Protein AF-A0A699HGR7-F1 (afdb_monomer_lite)

Secondary structure (DSSP, 8-state):
----PPP----HHHHHHHHHHHHHHHHHHHHHHHHHHHHHHHHHHHHHHHHTT---------------PPP-----SS--------HHHHHHHHHHHHHGGGTTTT------TT---EEEEEETTEEEEEEE-TT-SS-EEEHHHHHHH-SSPPPPPSSSEEEEEEEEEEEETTEEEEEEEEEES--TTT-S-TT-SEEE-HHHHHHHT-EEETTTTEEEEE-SS-EEEEE-GGG-GGGTT-TTS-GGGSPPEEEPPHHHHHTT--SHHHHHHHHHHHHTTS-GGGS--HHHHHHHHHH-B-GGG--

Radius of gyration: 26.56 Å; chains: 1; bounding box: 112×46×55 Å

Organism: Tanacetum cinerariifolium (NCBI:txid118510)

Foldseek 3Di:
DDDDDDDDDPPPPVVVVVVVVVVVVVVVVVVVVVVVVVVVVVVVVVVVVVVVPDPPDDPPPDDDDDDDDDDDDDDDPDDDPPPPDDVVVVVVVVVSVQVVVVVQPPPPVPPPPPQQQWAWKDFQLDIDIATEDQADPFKEAELVRVVVRDVDRFDDDPTQFGFKAFQTWMGHQQDTDTGIYTYTNACVSNYVPNPHRIYHYNRNCVRQVWDADPQQSWIWGDDPPDIWIWGQPCSPPVCVVVVPDDSVPDHTFTDDDPVNVVVPDPGSVSSSCVRCVVSVVPDVVSVPDPVVVVVRVVRIDGPVVPD

pLDDT: mean 73.7, std 19.44, range [28.47, 95.94]

Sequence (307 aa):
MENVNPPPTSNRPILQAALRVQAVQELHELQRTLAFVESRLESIEQFLNNFSNHPNETNMNGLESDDESVDTPLISLFPRSDNDSDDDEVLNELIEYENVGMLRHEKAINSFVGDDLAFQYMIRIRKFVAYFDPFLPINIITRKAYNTIMVEELESTWKNLVAYVRDIYVFVGSFTYITDFVVLEDVGEFILIDKAKFMMGNPFRKITKLEYDCTKGLMSFKRIFDNYTFQMPHTILEIKHWGHVSWSKIPPILVLSQRDLTNGFKNAYEKNKFMYNNCSNLGLEYQVDKSMKEWLIHRHVSIHEVT

Structure (mmCIF, N/CA/C/O backbone):
data_AF-A0A699HGR7-F1
#
_entry.id   AF-A0A699HGR7-F1
#
loop_
_atom_site.group_PDB
_atom_site.id
_atom_site.type_symbol
_atom_site.label_atom_id
_atom_site.label_alt_id
_atom_site.label_comp_id
_atom_site.label_asym_id
_atom_site.label_entity_id
_atom_site.label_seq_id
_atom_site.pdbx_PDB_ins_code
_atom_site.Cartn_x
_atom_site.Cartn_y
_atom_site.Cartn_z
_atom_site.occupancy
_atom_site.B_iso_or_equiv
_atom_site.auth_seq_id
_atom_site.auth_comp_id
_atom_site.auth_asym_id
_atom_site.auth_atom_id
_atom_site.pdbx_PDB_model_num
ATOM 1 N N . MET A 1 1 ? -68.754 -28.793 30.118 1.00 50.62 1 MET A N 1
ATOM 2 C CA . MET A 1 1 ? -68.200 -27.768 29.210 1.00 50.62 1 MET A CA 1
ATOM 3 C C . MET A 1 1 ? -66.912 -28.338 28.649 1.00 50.62 1 MET A C 1
ATOM 5 O O . MET A 1 1 ? -65.907 -28.337 29.345 1.00 50.62 1 MET A O 1
ATOM 9 N N . GLU A 1 2 ? -66.983 -28.951 27.468 1.00 52.12 2 GLU A N 1
ATOM 10 C CA . GLU A 1 2 ? -65.811 -29.509 26.786 1.00 52.12 2 GLU A CA 1
ATOM 11 C C . GLU A 1 2 ? -65.080 -28.389 26.050 1.00 52.12 2 GLU A C 1
ATOM 13 O O . GLU A 1 2 ? -65.667 -27.660 25.251 1.00 52.12 2 GLU A O 1
ATOM 18 N N . ASN A 1 3 ? -63.805 -28.222 26.385 1.00 64.25 3 ASN A N 1
ATOM 19 C CA . ASN A 1 3 ? -62.938 -27.200 25.827 1.00 64.25 3 ASN A CA 1
ATOM 20 C C . ASN A 1 3 ? -62.313 -27.748 24.536 1.00 64.25 3 ASN A C 1
ATOM 22 O O . ASN A 1 3 ? -61.369 -28.538 24.578 1.00 64.25 3 ASN A O 1
ATOM 26 N N . VAL A 1 4 ? -62.894 -27.385 23.393 1.00 68.38 4 VAL A N 1
ATOM 27 C CA . VAL A 1 4 ? -62.431 -27.818 22.070 1.00 68.38 4 VAL A CA 1
ATOM 28 C C . VAL A 1 4 ? -61.296 -26.892 21.635 1.00 68.38 4 VAL A C 1
ATOM 30 O O . VAL A 1 4 ? -61.531 -25.800 21.124 1.00 68.38 4 VAL A O 1
ATOM 33 N N . ASN A 1 5 ? -60.051 -27.313 21.863 1.00 71.62 5 ASN A N 1
ATOM 34 C CA . ASN A 1 5 ? -58.887 -26.598 21.342 1.00 71.62 5 ASN A CA 1
ATOM 35 C C . ASN A 1 5 ? -58.850 -26.691 19.804 1.00 71.62 5 ASN A C 1
ATOM 37 O O . ASN A 1 5 ? -59.029 -27.786 19.261 1.00 71.62 5 ASN A O 1
ATOM 41 N N . PRO A 1 6 ? -58.593 -25.580 19.090 1.00 75.31 6 PRO A N 1
ATOM 42 C CA . PRO A 1 6 ? -58.476 -25.600 17.640 1.00 75.31 6 PRO A CA 1
ATOM 43 C C . PRO A 1 6 ? -57.247 -26.415 17.196 1.00 75.31 6 PRO A C 1
ATOM 45 O O . PRO A 1 6 ? -56.216 -26.407 17.878 1.00 75.31 6 PRO A O 1
ATOM 48 N N . PRO A 1 7 ? -57.335 -27.124 16.057 1.00 75.31 7 PRO A N 1
ATOM 49 C CA . PRO A 1 7 ? -56.245 -27.945 15.551 1.00 75.31 7 PRO A CA 1
ATOM 50 C C . PRO A 1 7 ? -55.035 -27.068 15.191 1.00 75.31 7 PRO A C 1
ATOM 52 O O . PRO A 1 7 ? -55.210 -25.983 14.630 1.00 75.31 7 PRO A O 1
ATOM 55 N N . PRO A 1 8 ? -53.802 -27.515 15.487 1.00 73.06 8 PRO A N 1
ATOM 56 C CA . PRO A 1 8 ? -52.601 -26.739 15.215 1.00 73.06 8 PRO A CA 1
ATOM 57 C C . PRO A 1 8 ? -52.460 -26.501 13.708 1.00 73.06 8 PRO A C 1
ATOM 59 O O . PRO A 1 8 ? -52.250 -27.430 12.926 1.00 73.06 8 PRO A O 1
ATOM 62 N N . THR A 1 9 ? -52.573 -25.242 13.291 1.00 67.25 9 THR A N 1
ATOM 63 C CA . THR A 1 9 ? -52.330 -24.814 11.912 1.00 67.25 9 THR A CA 1
ATOM 64 C C . THR A 1 9 ? -50.862 -25.043 11.561 1.00 67.25 9 THR A C 1
ATOM 66 O O . THR A 1 9 ? -49.957 -24.399 12.092 1.00 67.25 9 THR A O 1
ATOM 69 N N . SER A 1 10 ? -50.628 -26.016 10.681 1.00 62.56 10 SER A N 1
ATOM 70 C CA . SER A 1 10 ? -49.310 -26.435 10.209 1.00 62.56 10 SER A CA 1
ATOM 71 C C . SER A 1 10 ? -48.676 -25.363 9.311 1.00 62.56 10 SER A C 1
ATOM 73 O O . SER A 1 10 ? -48.831 -25.378 8.093 1.00 62.56 10 SER A O 1
ATOM 75 N N . ASN A 1 11 ? -47.904 -24.448 9.901 1.00 61.19 11 ASN A N 1
ATOM 76 C CA . ASN A 1 11 ? -47.115 -23.432 9.181 1.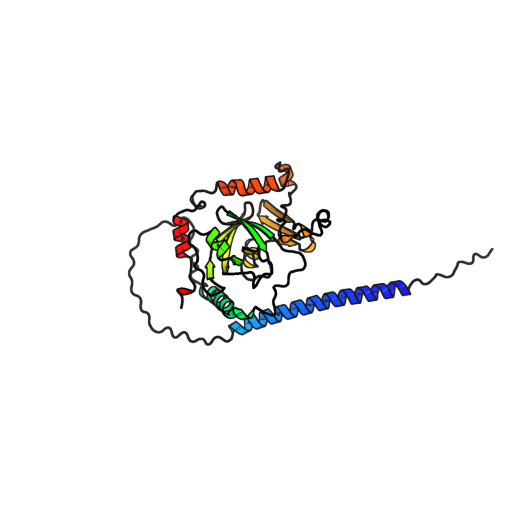00 61.19 11 ASN A CA 1
ATOM 77 C C . ASN A 1 11 ? -45.806 -23.986 8.564 1.00 61.19 11 ASN A C 1
ATOM 79 O O . ASN A 1 11 ? -44.913 -23.227 8.190 1.00 61.19 11 ASN A O 1
ATOM 83 N N . ARG A 1 12 ? -45.661 -25.314 8.443 1.00 58.88 12 ARG A N 1
ATOM 84 C CA . ARG A 1 12 ? -44.443 -25.977 7.932 1.00 58.88 12 ARG A CA 1
ATOM 85 C C . ARG A 1 12 ? -44.046 -25.673 6.471 1.00 58.88 12 ARG A C 1
ATOM 87 O O . ARG A 1 12 ? -42.841 -25.686 6.223 1.00 58.88 12 ARG A O 1
ATOM 94 N N . PRO A 1 13 ? -44.947 -25.386 5.507 1.00 65.06 13 PRO A N 1
ATOM 95 C CA . PRO A 1 13 ? -44.538 -25.224 4.104 1.00 65.06 13 PRO A CA 1
ATOM 96 C C . PRO A 1 13 ? -43.636 -24.007 3.854 1.00 65.06 13 PRO A C 1
ATOM 98 O O . PRO A 1 13 ? -42.741 -24.055 3.012 1.00 65.06 13 PRO A O 1
ATOM 101 N N . ILE A 1 14 ? -43.848 -22.922 4.606 1.00 73.81 14 ILE A N 1
ATOM 102 C CA . ILE A 1 14 ? -43.179 -21.632 4.373 1.00 73.81 14 ILE A CA 1
ATOM 103 C C . ILE A 1 14 ? -41.696 -21.711 4.754 1.00 73.81 14 ILE A C 1
ATOM 105 O O . ILE A 1 14 ? -40.836 -21.216 4.027 1.00 73.81 14 ILE A O 1
ATOM 109 N N . LEU A 1 15 ? -41.384 -22.408 5.850 1.00 78.00 15 LEU A N 1
ATOM 110 C CA . LEU A 1 15 ? -40.009 -22.574 6.316 1.00 78.00 15 LEU A CA 1
ATOM 111 C C . LEU A 1 15 ? -39.168 -23.397 5.327 1.00 78.00 15 LEU A C 1
ATOM 113 O O . LEU A 1 15 ? -38.008 -23.081 5.082 1.00 78.00 15 LEU A O 1
ATOM 117 N N . GLN A 1 16 ? -39.761 -24.426 4.715 1.00 83.56 16 GLN A N 1
ATOM 118 C CA . GLN A 1 16 ? -39.053 -25.282 3.763 1.00 83.56 16 GLN A CA 1
ATOM 119 C C . GLN A 1 16 ? -38.716 -24.547 2.457 1.00 83.56 16 GLN A C 1
ATOM 121 O O . GLN A 1 16 ? -37.644 -24.766 1.894 1.00 83.56 16 GLN A O 1
ATOM 126 N N . ALA A 1 17 ? -39.602 -23.667 1.982 1.00 85.44 17 ALA A N 1
ATOM 127 C CA . ALA A 1 17 ? -39.347 -22.855 0.794 1.00 85.44 17 ALA A CA 1
ATOM 128 C C . ALA A 1 17 ? -38.231 -21.825 1.036 1.00 85.44 17 ALA A C 1
ATOM 130 O O . ALA A 1 17 ? -37.320 -21.719 0.219 1.00 85.44 17 ALA A O 1
ATOM 131 N N . ALA A 1 18 ? -38.255 -21.132 2.180 1.00 85.12 18 ALA A N 1
ATOM 132 C CA . ALA A 1 18 ? -37.228 -20.152 2.538 1.00 85.12 18 ALA A CA 1
ATOM 133 C C . ALA A 1 18 ? -35.830 -20.787 2.642 1.00 85.12 18 ALA A C 1
ATOM 135 O O . ALA A 1 18 ? -34.876 -20.271 2.064 1.00 85.12 18 ALA A O 1
ATOM 136 N N . LEU A 1 19 ? -35.724 -21.955 3.290 1.00 89.81 19 LEU A N 1
ATOM 137 C CA . LEU A 1 19 ? -34.459 -22.691 3.397 1.00 89.81 19 LEU A CA 1
ATOM 138 C C . LEU A 1 19 ? -33.923 -23.145 2.033 1.00 89.81 19 LEU A C 1
ATOM 140 O O . LEU A 1 19 ? -32.717 -23.110 1.805 1.00 89.81 19 LEU A O 1
ATOM 144 N N . ARG A 1 20 ? -34.802 -23.541 1.101 1.00 91.00 20 ARG A N 1
ATOM 145 C CA . ARG A 1 20 ? -34.390 -23.902 -0.266 1.00 91.00 20 ARG A CA 1
ATOM 146 C C . ARG A 1 20 ? -33.849 -22.702 -1.037 1.00 91.00 20 ARG A C 1
ATOM 148 O O . ARG A 1 20 ? -32.839 -22.844 -1.713 1.00 91.00 20 ARG A O 1
ATOM 155 N N . VAL A 1 21 ? -34.496 -21.541 -0.929 1.00 92.69 21 VAL A N 1
ATOM 156 C CA . VAL A 1 21 ? -34.027 -20.311 -1.588 1.00 92.69 21 VAL A CA 1
ATOM 157 C C . VAL A 1 21 ? -32.659 -19.900 -1.044 1.00 92.69 21 VAL A C 1
ATOM 159 O O . VAL A 1 21 ? -31.757 -19.635 -1.834 1.00 92.69 21 VAL A O 1
ATOM 162 N N . GLN A 1 22 ? -32.478 -19.931 0.280 1.00 93.38 22 GLN A N 1
ATOM 163 C CA . GLN A 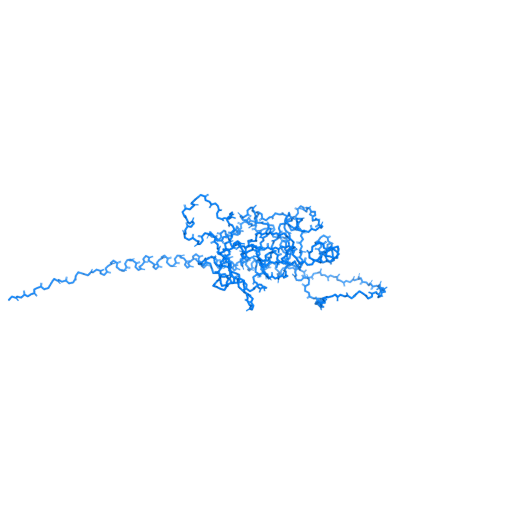1 22 ? -31.190 -19.631 0.903 1.00 93.38 22 GLN A CA 1
ATOM 164 C C . GLN A 1 22 ? -30.092 -20.601 0.439 1.00 93.38 22 GLN A C 1
ATOM 166 O O . GLN A 1 22 ? -29.028 -20.157 0.022 1.00 93.38 22 GLN A O 1
ATOM 171 N N . ALA A 1 23 ? -30.364 -21.911 0.434 1.00 91.19 23 ALA A N 1
ATOM 172 C CA . ALA A 1 23 ? -29.389 -22.911 -0.002 1.00 91.19 23 ALA A CA 1
ATOM 173 C C . ALA A 1 23 ? -28.983 -22.742 -1.478 1.00 91.19 23 ALA A C 1
ATOM 175 O O . ALA A 1 23 ? -27.814 -22.903 -1.819 1.00 91.19 23 ALA A O 1
ATOM 176 N N . VAL A 1 24 ? -29.928 -22.391 -2.358 1.00 95.31 24 VAL A N 1
ATOM 177 C CA . VAL A 1 24 ? -29.634 -22.110 -3.775 1.00 95.31 24 VAL A CA 1
ATOM 178 C C . VAL A 1 24 ? -28.767 -20.858 -3.921 1.00 95.31 24 VAL A C 1
ATOM 180 O O . VAL A 1 24 ? -27.842 -20.851 -4.730 1.00 95.31 24 VAL A O 1
ATOM 183 N N . GLN A 1 25 ? -29.028 -19.819 -3.126 1.00 93.88 25 GLN A N 1
ATOM 184 C CA . GLN A 1 25 ? -28.228 -18.597 -3.138 1.00 93.88 25 GLN A CA 1
ATOM 185 C C . GLN A 1 25 ? -26.797 -18.843 -2.637 1.00 93.88 25 GLN A C 1
ATOM 187 O O . GLN A 1 25 ? -25.845 -18.420 -3.287 1.00 93.88 25 GLN A O 1
ATOM 192 N N . GLU A 1 26 ? -26.633 -19.566 -1.528 1.00 91.31 26 GLU A N 1
ATOM 193 C CA . GLU A 1 26 ? -25.311 -19.930 -0.999 1.00 91.31 26 GLU A CA 1
ATOM 194 C C . GLU A 1 26 ? -24.524 -20.807 -1.987 1.00 91.31 26 GLU A C 1
ATOM 196 O O . GLU A 1 26 ? -23.327 -20.596 -2.186 1.00 91.31 26 GLU A O 1
ATOM 201 N N . LEU A 1 27 ? -25.196 -21.740 -2.675 1.00 93.88 27 LEU A N 1
ATOM 202 C CA . LEU A 1 27 ? -24.574 -22.565 -3.713 1.00 93.88 27 LEU A CA 1
ATOM 203 C C . LEU A 1 27 ? -24.085 -21.727 -4.903 1.00 93.88 27 LEU A C 1
ATOM 205 O O . LEU A 1 27 ? -22.997 -21.978 -5.418 1.00 93.88 27 LEU A O 1
ATOM 209 N N . HIS A 1 28 ? -24.858 -20.725 -5.324 1.00 93.06 28 HIS A N 1
ATOM 210 C CA . HIS A 1 28 ? -24.469 -19.828 -6.411 1.00 93.06 28 HIS A CA 1
ATOM 211 C C . HIS A 1 28 ? -23.226 -18.994 -6.053 1.00 93.06 28 HIS A C 1
ATOM 213 O O . HIS A 1 28 ? -22.315 -18.855 -6.869 1.00 93.06 28 HIS A O 1
ATOM 219 N N . GLU A 1 29 ? -23.137 -18.483 -4.820 1.00 84.44 29 GLU A N 1
ATOM 220 C CA . GLU A 1 29 ? -21.941 -17.765 -4.350 1.00 84.44 29 GLU A CA 1
ATOM 221 C C . GLU A 1 29 ? -20.708 -18.681 -4.251 1.00 84.44 29 GLU A C 1
ATOM 223 O O . GLU A 1 29 ? -19.601 -18.282 -4.627 1.00 84.44 29 GLU A O 1
ATOM 228 N N . LEU A 1 30 ? -20.883 -19.939 -3.828 1.00 89.44 30 LEU A N 1
ATOM 229 C CA . LEU A 1 30 ? -19.805 -20.934 -3.847 1.00 89.44 30 LEU A CA 1
ATOM 230 C C . LEU A 1 30 ? -19.329 -21.249 -5.269 1.00 89.44 30 LEU A C 1
ATOM 232 O O . LEU A 1 30 ? -18.124 -21.295 -5.500 1.00 89.44 30 LEU A O 1
ATOM 236 N N . GLN A 1 31 ? -20.242 -21.412 -6.231 1.00 92.56 31 GLN A N 1
ATOM 237 C CA . GLN A 1 31 ? -19.885 -21.641 -7.637 1.00 92.56 31 GLN A CA 1
ATOM 238 C C . GLN A 1 31 ? -19.115 -20.458 -8.229 1.00 92.56 31 GLN A C 1
ATOM 240 O O . GLN A 1 31 ? -18.114 -20.657 -8.913 1.00 92.56 31 GLN A O 1
ATOM 245 N N . ARG A 1 32 ? -19.528 -19.225 -7.913 1.00 80.19 32 ARG A N 1
ATOM 246 C CA . ARG A 1 32 ? -18.807 -18.009 -8.312 1.00 80.19 32 ARG A CA 1
ATOM 247 C C . ARG A 1 32 ? -17.394 -17.966 -7.721 1.00 80.19 32 ARG A C 1
ATOM 249 O O . ARG A 1 32 ? -16.451 -17.594 -8.413 1.00 80.19 32 ARG A O 1
ATOM 256 N N . THR A 1 33 ? -17.249 -18.372 -6.461 1.00 74.75 33 THR A N 1
ATOM 257 C CA . THR A 1 33 ? -15.950 -18.442 -5.774 1.00 74.75 33 THR A CA 1
ATOM 258 C C . THR A 1 33 ? -15.055 -19.524 -6.380 1.00 74.75 33 THR A C 1
ATOM 260 O O . THR A 1 33 ? -13.869 -19.286 -6.587 1.00 74.75 33 THR A O 1
ATOM 263 N N . LEU A 1 34 ? -15.613 -20.693 -6.712 1.00 85.31 34 LEU A N 1
ATOM 264 C CA . LEU A 1 34 ? -14.872 -21.790 -7.334 1.00 85.31 34 LEU A CA 1
ATOM 265 C C . LEU A 1 34 ? -14.362 -21.403 -8.725 1.00 85.31 34 LEU A C 1
ATOM 267 O O . LEU A 1 34 ? -13.168 -21.520 -8.971 1.00 85.31 34 LEU A O 1
ATOM 271 N N . ALA A 1 35 ? -15.229 -20.854 -9.581 1.00 81.38 35 ALA A N 1
ATOM 272 C CA . ALA A 1 35 ? -14.842 -20.385 -10.913 1.00 81.38 35 ALA A CA 1
ATOM 273 C C . ALA A 1 35 ? -13.742 -19.310 -10.845 1.00 81.38 35 ALA A C 1
ATOM 275 O O . ALA A 1 35 ? -12.834 -19.272 -11.673 1.00 81.38 35 ALA A O 1
ATOM 276 N N . PHE A 1 36 ? -13.786 -18.454 -9.819 1.00 71.62 36 PHE A N 1
ATOM 277 C CA . PHE A 1 36 ? -12.723 -17.491 -9.559 1.00 71.62 36 PHE A CA 1
ATOM 278 C C . PHE A 1 36 ? -11.398 -18.170 -9.181 1.00 71.62 36 PHE A C 1
ATOM 280 O O . PHE A 1 36 ? -10.350 -17.790 -9.699 1.00 71.62 36 PHE A O 1
ATOM 287 N N . VAL A 1 37 ? -11.419 -19.175 -8.299 1.00 70.25 37 VAL A N 1
ATOM 288 C CA . VAL A 1 37 ? -10.210 -19.921 -7.909 1.00 70.25 37 VAL A CA 1
ATOM 289 C C . VAL A 1 37 ? -9.628 -20.691 -9.094 1.00 70.25 37 VAL A C 1
ATOM 291 O O . VAL A 1 37 ? -8.420 -20.627 -9.301 1.00 70.25 37 VAL A O 1
ATOM 294 N N . GLU A 1 38 ? -10.461 -21.359 -9.891 1.00 77.94 38 GLU A N 1
ATOM 295 C CA . GLU A 1 38 ? -10.037 -22.091 -11.093 1.00 77.94 38 GLU A CA 1
ATOM 296 C C . GLU A 1 38 ? -9.377 -21.155 -12.110 1.00 77.94 38 GLU A C 1
ATOM 298 O O . GLU A 1 38 ? -8.255 -21.415 -12.531 1.00 77.94 38 GLU A O 1
ATOM 303 N N . SER A 1 39 ? -9.985 -19.997 -12.393 1.00 70.81 39 SER A N 1
ATOM 304 C CA . SER A 1 39 ? -9.385 -18.972 -13.261 1.00 70.81 39 SER A CA 1
ATOM 305 C C . SER A 1 39 ? -8.033 -18.465 -12.732 1.00 70.81 39 SER A C 1
ATOM 307 O O . SER A 1 39 ? -7.110 -18.189 -13.502 1.00 70.81 39 SER A O 1
ATOM 309 N N . ARG A 1 40 ? -7.866 -18.361 -11.405 1.00 65.19 40 ARG A N 1
ATOM 310 C CA . ARG A 1 40 ? -6.577 -17.989 -10.800 1.00 65.19 40 ARG A CA 1
ATOM 311 C C . ARG A 1 40 ? -5.546 -19.104 -10.920 1.00 65.19 40 ARG A C 1
ATOM 313 O O . ARG A 1 40 ? -4.391 -18.784 -11.176 1.00 65.19 40 ARG A O 1
ATOM 320 N N . LEU A 1 41 ? -5.940 -20.361 -10.726 1.00 65.19 41 LEU A N 1
ATOM 321 C CA . LEU A 1 41 ? -5.048 -21.510 -10.867 1.00 65.19 41 LEU A CA 1
ATOM 322 C C . LEU A 1 41 ? -4.596 -21.681 -12.313 1.00 65.19 41 LEU A C 1
ATOM 324 O O . LEU A 1 41 ? -3.405 -21.836 -12.527 1.00 65.19 41 LEU A O 1
ATOM 328 N N . GLU A 1 42 ? -5.494 -21.539 -13.286 1.00 70.31 42 GLU A N 1
ATOM 329 C CA . GLU A 1 42 ? -5.146 -21.581 -14.709 1.00 70.31 42 GLU A CA 1
ATOM 330 C C . GLU A 1 42 ? -4.211 -20.425 -15.090 1.00 70.31 42 GLU A C 1
ATOM 332 O O . GLU A 1 42 ? -3.200 -20.639 -15.748 1.00 70.31 42 GLU A O 1
ATOM 337 N N . SER A 1 43 ? -4.465 -19.210 -14.589 1.00 60.81 43 SER A N 1
ATOM 338 C CA . SER A 1 43 ? -3.551 -18.075 -14.783 1.00 60.81 43 SER A CA 1
ATOM 339 C C . SER A 1 43 ? -2.176 -18.312 -14.151 1.00 60.81 43 SER A C 1
ATOM 341 O O . SER A 1 43 ? -1.187 -17.823 -14.689 1.00 60.81 43 SER A O 1
ATOM 343 N N . ILE A 1 44 ? -2.102 -19.017 -13.016 1.00 58.25 44 ILE A N 1
ATOM 344 C CA . ILE A 1 44 ? -0.835 -19.387 -12.370 1.00 58.25 44 ILE A CA 1
ATOM 345 C C . ILE A 1 44 ? -0.160 -20.529 -13.132 1.00 58.25 44 ILE A C 1
ATOM 347 O O . ILE A 1 44 ? 1.048 -20.514 -13.282 1.00 58.25 44 ILE A O 1
ATOM 351 N N . GLU A 1 45 ? -0.905 -21.508 -13.629 1.00 65.19 45 GLU A N 1
ATOM 352 C CA . GLU A 1 45 ? -0.366 -22.629 -14.393 1.00 65.19 45 GLU A CA 1
ATOM 353 C C . GLU A 1 45 ? 0.165 -22.170 -15.753 1.00 65.19 45 GLU A C 1
ATOM 355 O O . GLU A 1 45 ? 1.254 -22.568 -16.145 1.00 65.19 45 GLU A O 1
ATOM 360 N N . GLN A 1 46 ? -0.545 -21.279 -16.446 1.00 63.94 46 GLN A N 1
ATOM 361 C CA . GLN A 1 46 ? -0.053 -20.643 -17.670 1.00 63.94 46 GLN A CA 1
ATOM 362 C C . GLN A 1 46 ? 1.198 -19.808 -17.401 1.00 63.94 46 GLN A C 1
ATOM 364 O O . GLN A 1 46 ? 2.156 -19.904 -18.161 1.00 63.94 46 GLN A O 1
ATOM 369 N N . PHE A 1 47 ? 1.207 -19.046 -16.302 1.00 54.78 47 PHE A N 1
ATOM 370 C CA . PHE A 1 47 ? 2.396 -18.351 -15.812 1.00 54.78 47 PHE A CA 1
ATOM 371 C C . PHE A 1 47 ? 3.551 -19.349 -15.621 1.00 54.78 47 PHE A C 1
ATOM 373 O O . PHE A 1 47 ? 4.547 -19.257 -16.322 1.00 54.78 47 PHE A O 1
ATOM 380 N N . LEU A 1 48 ? 3.371 -20.405 -14.820 1.00 54.69 48 LEU A N 1
ATOM 381 C CA . LEU A 1 48 ? 4.387 -21.431 -14.537 1.00 54.69 48 LEU A CA 1
ATOM 382 C C . LEU A 1 48 ? 4.856 -22.223 -15.775 1.00 54.69 48 LEU A C 1
ATOM 384 O O . LEU A 1 48 ? 6.034 -22.559 -15.891 1.00 54.69 48 LEU A O 1
ATOM 388 N N . ASN A 1 49 ? 3.970 -22.519 -16.723 1.00 62.91 49 ASN A N 1
ATOM 389 C CA . ASN A 1 49 ? 4.317 -23.250 -17.944 1.00 62.91 49 ASN A CA 1
ATOM 390 C C . ASN A 1 49 ? 5.173 -22.414 -18.904 1.00 62.91 49 ASN A C 1
ATOM 392 O O . ASN A 1 49 ? 5.954 -22.983 -19.671 1.00 62.91 49 ASN A O 1
ATOM 396 N N . ASN A 1 50 ? 5.093 -21.083 -18.833 1.00 57.97 50 ASN A N 1
ATOM 397 C CA . ASN A 1 50 ? 5.986 -20.209 -19.590 1.00 57.97 50 ASN A CA 1
ATOM 398 C C . ASN A 1 50 ? 7.438 -20.282 -19.081 1.00 57.97 50 ASN A C 1
ATOM 400 O O . ASN A 1 50 ? 8.355 -20.098 -19.878 1.00 57.97 50 ASN A O 1
ATOM 404 N N . PHE A 1 51 ? 7.672 -20.677 -17.820 1.00 44.78 51 PHE A N 1
ATOM 405 C CA . PHE A 1 51 ? 9.025 -20.905 -17.284 1.00 44.78 51 PHE A CA 1
ATOM 406 C C . PHE A 1 51 ? 9.695 -22.168 -17.844 1.00 44.78 51 PHE A C 1
ATOM 408 O O . PHE A 1 51 ? 10.915 -22.220 -17.964 1.00 44.78 51 PHE A O 1
ATOM 415 N N . SER A 1 52 ? 8.925 -23.211 -18.180 1.00 53.97 52 SER A N 1
ATOM 416 C CA . SER A 1 52 ? 9.485 -24.538 -18.506 1.00 53.97 52 SER A CA 1
ATOM 417 C C . SER A 1 52 ? 9.959 -24.689 -19.958 1.00 53.97 52 SER A C 1
ATOM 419 O O . SER A 1 52 ? 10.581 -25.695 -20.293 1.00 53.97 52 SER A O 1
ATOM 421 N N . ASN A 1 53 ? 9.668 -23.717 -20.828 1.00 51.00 53 ASN A N 1
ATOM 422 C CA . ASN A 1 53 ? 9.901 -23.825 -22.272 1.00 51.00 53 ASN A CA 1
ATOM 423 C C . ASN A 1 53 ? 11.108 -23.025 -22.788 1.00 51.00 53 ASN A C 1
ATOM 425 O O . ASN A 1 53 ? 11.285 -22.932 -24.004 1.00 51.00 53 ASN A O 1
ATOM 429 N N . HIS A 1 54 ? 11.955 -22.473 -21.916 1.00 49.62 54 HIS A N 1
ATOM 430 C CA . HIS A 1 54 ? 13.179 -21.820 -22.376 1.00 49.62 54 HIS A CA 1
ATOM 431 C C . HIS A 1 54 ? 14.284 -22.850 -22.683 1.00 49.62 54 HIS A C 1
ATOM 433 O O . HIS A 1 54 ? 14.649 -23.643 -21.812 1.00 49.62 54 HIS A O 1
ATOM 439 N N . PRO A 1 55 ? 14.842 -22.870 -23.909 1.00 45.34 55 PRO A N 1
ATOM 440 C CA . PRO A 1 55 ? 16.014 -23.679 -24.207 1.00 45.34 55 PRO A CA 1
ATOM 441 C C . PRO A 1 55 ? 17.231 -23.097 -23.477 1.00 45.34 55 PRO A C 1
ATOM 443 O O . PRO A 1 55 ? 17.615 -21.951 -23.705 1.00 45.34 55 PRO A O 1
ATOM 446 N N . ASN A 1 56 ? 17.837 -23.900 -22.600 1.00 45.91 56 ASN A N 1
ATOM 447 C CA . ASN A 1 56 ? 19.125 -23.616 -21.967 1.00 45.91 56 ASN A CA 1
ATOM 448 C C . ASN A 1 56 ? 20.241 -23.609 -23.027 1.00 45.91 56 ASN A C 1
ATOM 450 O O . ASN A 1 56 ? 20.936 -24.607 -23.204 1.00 45.91 56 ASN A O 1
ATOM 454 N N . GLU A 1 57 ? 20.426 -22.502 -23.737 1.00 48.81 57 GLU A N 1
ATOM 455 C CA . GLU A 1 57 ? 21.598 -22.281 -24.587 1.00 48.81 57 GLU A CA 1
ATOM 456 C C . GLU A 1 57 ? 22.333 -21.012 -24.152 1.00 48.81 57 GLU A C 1
ATOM 458 O O . GLU A 1 57 ? 22.290 -19.984 -24.820 1.00 48.81 57 GLU A O 1
ATOM 463 N N . THR A 1 58 ? 23.066 -21.100 -23.041 1.00 48.53 58 THR A N 1
ATOM 464 C CA . THR A 1 58 ? 24.101 -20.111 -22.709 1.00 48.53 58 THR A CA 1
ATOM 465 C C . THR A 1 58 ? 25.468 -20.771 -22.856 1.00 48.53 58 THR A C 1
ATOM 467 O O . THR A 1 58 ? 25.994 -21.407 -21.944 1.00 48.53 58 THR A O 1
ATOM 470 N N . ASN A 1 59 ? 26.037 -20.665 -24.057 1.00 50.16 59 ASN A N 1
ATOM 471 C CA . ASN A 1 59 ? 27.413 -21.055 -24.355 1.00 50.16 59 ASN A CA 1
ATOM 472 C C . ASN A 1 59 ? 28.370 -19.967 -23.836 1.00 50.16 59 ASN A C 1
ATOM 474 O O . ASN A 1 59 ? 28.758 -19.069 -24.579 1.00 50.16 59 ASN A O 1
ATOM 478 N N . MET A 1 60 ? 28.737 -20.044 -22.555 1.00 43.72 60 MET A N 1
ATOM 479 C CA . MET A 1 60 ? 29.722 -19.156 -21.927 1.00 43.72 60 MET A CA 1
ATOM 480 C C . MET A 1 60 ? 31.138 -19.715 -22.085 1.00 43.72 60 MET A C 1
ATOM 482 O O . MET A 1 60 ? 31.749 -20.184 -21.129 1.00 43.72 60 MET A O 1
ATOM 486 N N . ASN A 1 61 ? 31.670 -19.671 -23.305 1.00 46.03 61 ASN A N 1
ATOM 487 C CA . ASN A 1 61 ? 33.093 -19.888 -23.548 1.00 46.03 61 ASN A CA 1
ATOM 488 C C . ASN A 1 61 ? 33.722 -18.589 -24.056 1.00 46.03 61 ASN A C 1
ATOM 490 O O . ASN A 1 61 ? 33.735 -18.336 -25.258 1.00 46.03 61 ASN A O 1
ATOM 494 N N . GLY A 1 62 ? 34.278 -17.803 -23.134 1.00 51.81 62 GLY A N 1
ATOM 495 C CA . GLY A 1 62 ? 35.343 -16.857 -23.462 1.00 51.81 62 GLY A CA 1
ATOM 496 C C . GLY A 1 62 ? 35.128 -15.429 -22.989 1.00 51.81 62 GLY A C 1
ATOM 497 O O . GLY A 1 62 ? 34.887 -14.568 -23.822 1.00 51.81 62 GLY A O 1
ATOM 498 N N . LEU A 1 63 ? 35.327 -15.168 -21.696 1.00 43.66 63 LEU A N 1
ATOM 499 C CA . LEU A 1 63 ? 35.840 -13.879 -21.228 1.00 43.66 63 LEU A CA 1
ATOM 500 C C . LEU A 1 63 ? 36.784 -14.127 -20.044 1.00 43.66 63 LEU A C 1
ATOM 502 O O . LEU A 1 63 ? 36.368 -14.511 -18.956 1.00 43.66 63 LEU A O 1
ATOM 506 N N . GLU A 1 64 ? 38.072 -13.964 -20.319 1.00 48.16 64 GLU A N 1
ATOM 507 C CA . GLU A 1 64 ? 39.170 -13.908 -19.359 1.00 48.16 64 GLU A CA 1
ATOM 508 C C . GLU A 1 64 ? 39.330 -12.425 -18.994 1.00 48.16 64 GLU A C 1
ATOM 510 O O . GLU A 1 64 ? 39.558 -11.599 -19.880 1.00 48.16 64 GLU A O 1
ATOM 515 N N . SER A 1 65 ? 39.110 -12.064 -17.729 1.00 46.38 65 SER A N 1
ATOM 516 C CA . SER A 1 65 ? 39.246 -10.686 -17.248 1.00 46.38 65 SER A CA 1
ATOM 517 C C . SER A 1 65 ? 40.377 -10.603 -16.230 1.00 46.38 65 SER A C 1
ATOM 519 O O . SER A 1 65 ? 40.207 -11.006 -15.079 1.00 46.38 65 SER A O 1
ATOM 521 N N . ASP A 1 66 ? 41.506 -10.051 -16.663 1.00 52.75 66 ASP A N 1
ATOM 522 C CA . ASP A 1 66 ? 42.521 -9.484 -15.783 1.00 52.75 66 ASP A CA 1
ATOM 523 C C . ASP A 1 66 ? 42.162 -8.014 -15.546 1.00 52.75 66 ASP A C 1
ATOM 525 O O . ASP A 1 66 ? 42.201 -7.223 -16.489 1.00 52.75 66 ASP A O 1
ATOM 529 N N . ASP A 1 67 ? 41.841 -7.628 -14.309 1.00 47.91 67 ASP A N 1
ATOM 530 C CA . ASP A 1 67 ? 42.103 -6.250 -13.895 1.00 47.91 67 ASP A CA 1
ATOM 531 C C . ASP A 1 67 ? 42.362 -6.132 -12.388 1.00 47.91 67 ASP A C 1
ATOM 533 O O . ASP A 1 67 ? 41.626 -6.634 -11.535 1.00 47.91 67 ASP A O 1
ATOM 537 N N . GLU A 1 68 ? 43.474 -5.475 -12.085 1.00 53.03 68 GLU A N 1
ATOM 538 C CA . GLU A 1 68 ? 44.096 -5.319 -10.777 1.00 53.03 68 GLU A CA 1
ATOM 539 C C . GLU A 1 68 ? 43.680 -3.946 -10.220 1.00 53.03 68 GLU A C 1
ATOM 541 O O . GLU A 1 68 ? 44.276 -2.920 -10.548 1.00 53.03 68 GLU A O 1
ATOM 546 N N . SER A 1 69 ? 42.621 -3.889 -9.401 1.00 49.28 69 SER A N 1
ATOM 547 C CA . SER A 1 69 ? 42.146 -2.621 -8.822 1.00 49.28 69 SER A CA 1
ATOM 548 C C . SER A 1 69 ? 42.712 -2.369 -7.421 1.00 49.28 69 SER A C 1
ATOM 550 O O . SER A 1 69 ? 42.571 -3.193 -6.520 1.00 49.28 69 SER A O 1
ATOM 552 N N . VAL A 1 70 ? 43.319 -1.195 -7.245 1.00 41.47 70 VAL A N 1
ATOM 553 C CA . VAL A 1 70 ? 44.003 -0.724 -6.032 1.00 41.47 70 VAL A CA 1
ATOM 554 C C . VAL A 1 70 ? 43.015 -0.307 -4.931 1.00 41.47 70 VAL A C 1
ATOM 556 O O . VAL A 1 70 ? 42.158 0.553 -5.139 1.00 41.47 70 VAL A O 1
ATOM 559 N N . ASP A 1 71 ? 43.200 -0.870 -3.734 1.00 38.94 71 ASP A N 1
ATOM 560 C CA . ASP A 1 71 ? 42.430 -0.606 -2.515 1.00 38.94 71 ASP A CA 1
ATOM 561 C C . ASP A 1 71 ? 42.471 0.865 -2.064 1.00 38.94 71 ASP A C 1
ATOM 563 O O . ASP A 1 71 ? 43.519 1.404 -1.698 1.00 38.94 71 ASP A O 1
ATOM 567 N N . THR A 1 72 ? 41.298 1.497 -1.969 1.00 35.59 72 THR A N 1
ATOM 568 C CA . THR A 1 72 ? 41.089 2.683 -1.123 1.00 35.59 72 THR A CA 1
ATOM 569 C C . THR A 1 72 ? 39.995 2.371 -0.096 1.00 35.59 72 THR A C 1
ATOM 571 O O . THR A 1 72 ? 38.871 2.056 -0.490 1.00 35.59 72 THR A O 1
ATOM 574 N N . PRO A 1 73 ? 40.265 2.451 1.221 1.00 33.97 73 PRO A N 1
ATOM 575 C CA . PRO A 1 73 ? 39.299 2.037 2.229 1.00 33.97 73 PRO A CA 1
ATOM 576 C C . PRO A 1 73 ? 38.254 3.136 2.454 1.00 33.97 73 PRO A C 1
ATOM 578 O O . PRO A 1 73 ? 38.487 4.098 3.186 1.00 33.97 73 PRO A O 1
ATOM 581 N N . LEU A 1 74 ? 37.078 2.979 1.845 1.00 33.09 74 LEU A N 1
ATOM 582 C CA . LEU A 1 74 ? 35.874 3.711 2.235 1.00 33.09 74 LEU A CA 1
ATOM 583 C C . LEU A 1 74 ? 35.109 2.905 3.288 1.00 33.09 74 LEU A C 1
ATOM 585 O O . LEU A 1 74 ? 34.629 1.799 3.044 1.00 33.09 74 LEU A O 1
ATOM 589 N N . ILE A 1 75 ? 35.003 3.481 4.483 1.00 28.47 75 ILE A N 1
ATOM 590 C CA . ILE A 1 75 ? 34.247 2.933 5.608 1.00 28.47 75 ILE A CA 1
ATOM 591 C C . ILE A 1 75 ? 32.747 3.095 5.306 1.00 28.47 75 ILE A C 1
ATOM 593 O O . ILE A 1 75 ? 32.213 4.201 5.356 1.00 28.47 75 ILE A O 1
ATOM 597 N N . SER A 1 76 ? 32.072 1.983 4.993 1.00 31.20 76 SER A N 1
ATOM 598 C CA . SER A 1 76 ? 30.608 1.885 4.886 1.00 31.20 76 SER A CA 1
ATOM 599 C C . SER A 1 76 ? 29.969 1.911 6.279 1.00 31.20 76 SER A C 1
ATOM 601 O O . SER A 1 76 ? 30.358 1.138 7.153 1.00 31.20 76 SER A O 1
ATOM 603 N N . LEU A 1 77 ? 28.973 2.776 6.492 1.00 33.44 77 LEU A N 1
ATOM 604 C CA . LEU A 1 77 ? 28.276 2.946 7.779 1.00 33.44 77 LEU A CA 1
ATOM 605 C C . LEU A 1 77 ? 27.090 1.989 8.006 1.00 33.44 77 LEU A C 1
ATOM 607 O O . LEU A 1 77 ? 26.450 2.064 9.052 1.00 33.44 77 LEU A O 1
ATOM 611 N N . PHE A 1 78 ? 26.812 1.060 7.088 1.00 38.41 78 PHE A N 1
ATOM 612 C CA . PHE A 1 78 ? 25.787 0.027 7.274 1.00 38.41 78 PHE A CA 1
ATOM 613 C C . PHE A 1 78 ? 26.284 -1.338 6.781 1.00 38.41 78 PHE A C 1
ATOM 615 O O . PHE A 1 78 ? 27.107 -1.378 5.858 1.00 38.41 78 PHE A O 1
ATOM 622 N N . PRO A 1 79 ? 25.832 -2.448 7.403 1.00 33.81 79 PRO A N 1
ATOM 623 C CA . PRO A 1 79 ? 26.278 -3.784 7.036 1.00 33.81 79 PRO A CA 1
ATOM 624 C C . PRO A 1 79 ? 25.929 -4.045 5.571 1.00 33.81 79 PRO A C 1
ATOM 626 O O . PRO A 1 79 ? 24.757 -4.019 5.192 1.00 33.81 79 PRO A O 1
ATOM 629 N N . ARG A 1 80 ? 26.960 -4.274 4.751 1.00 36.41 80 ARG A N 1
ATOM 630 C CA . ARG A 1 80 ? 26.784 -4.894 3.441 1.00 36.41 80 ARG A CA 1
ATOM 631 C C . ARG A 1 80 ? 26.129 -6.249 3.691 1.00 36.41 80 ARG A C 1
ATOM 633 O O . ARG A 1 80 ? 26.601 -7.040 4.502 1.00 36.41 80 ARG A O 1
ATOM 640 N N . SER A 1 81 ? 24.972 -6.454 3.080 1.00 43.72 81 SER A N 1
ATOM 641 C CA . SER A 1 81 ? 24.418 -7.790 2.928 1.00 43.72 81 SER A CA 1
ATOM 642 C C . SER A 1 81 ? 25.227 -8.431 1.811 1.00 43.72 81 SER A C 1
ATOM 644 O O . SER A 1 81 ? 24.938 -8.157 0.650 1.00 43.72 81 SER A O 1
ATOM 646 N N . ASP A 1 82 ? 26.245 -9.215 2.157 1.00 39.09 82 ASP A N 1
ATOM 647 C CA . ASP A 1 82 ? 27.103 -9.960 1.221 1.00 39.09 82 ASP A CA 1
ATOM 648 C C . ASP A 1 82 ? 26.347 -11.155 0.589 1.00 39.09 82 ASP A C 1
ATOM 650 O O . ASP A 1 82 ? 26.817 -12.291 0.594 1.00 39.09 82 ASP A O 1
ATOM 654 N N . ASN A 1 83 ? 25.130 -10.918 0.090 1.00 46.34 83 ASN A N 1
ATOM 655 C CA . ASN A 1 83 ? 24.340 -11.907 -0.644 1.00 46.34 83 ASN A CA 1
ATOM 656 C C . ASN A 1 83 ? 24.534 -11.676 -2.149 1.00 46.34 83 ASN A C 1
ATOM 658 O O . ASN A 1 83 ? 23.690 -11.061 -2.794 1.00 46.34 83 ASN A O 1
ATOM 662 N N . ASP A 1 84 ? 25.641 -12.180 -2.694 1.00 50.75 84 ASP A N 1
ATOM 663 C CA . ASP A 1 84 ? 25.961 -12.175 -4.133 1.00 50.75 84 ASP A CA 1
ATOM 664 C C . ASP A 1 84 ? 25.252 -13.313 -4.907 1.00 50.75 84 ASP A C 1
ATOM 666 O O . ASP A 1 84 ? 25.840 -13.977 -5.756 1.00 50.75 84 ASP A O 1
ATOM 670 N N . SER A 1 85 ? 23.988 -13.607 -4.605 1.00 54.59 85 SER A N 1
ATOM 671 C CA . SER A 1 85 ? 23.238 -14.683 -5.270 1.00 54.59 85 SER A CA 1
ATOM 672 C C . SER A 1 85 ? 21.749 -14.389 -5.190 1.00 54.59 85 SER A C 1
ATOM 674 O O . SER A 1 85 ? 21.228 -14.401 -4.079 1.00 54.59 85 SER A O 1
ATOM 676 N N . ASP A 1 86 ? 21.134 -14.082 -6.342 1.00 53.84 86 ASP A N 1
ATOM 677 C CA . ASP A 1 86 ? 19.704 -14.255 -6.720 1.00 53.84 86 ASP A CA 1
ATOM 678 C C . ASP A 1 86 ? 19.217 -13.203 -7.752 1.00 53.84 86 ASP A C 1
ATOM 680 O O . ASP A 1 86 ? 18.052 -13.199 -8.149 1.00 53.84 86 ASP A O 1
ATOM 684 N N . ASP A 1 87 ? 20.088 -12.316 -8.249 1.00 54.16 87 ASP A N 1
ATOM 685 C CA . ASP A 1 87 ? 19.679 -11.258 -9.192 1.00 54.16 87 ASP A CA 1
ATOM 686 C C . ASP A 1 87 ? 19.183 -11.799 -10.557 1.00 54.16 87 ASP A C 1
ATOM 688 O O . ASP A 1 87 ? 18.313 -11.185 -11.183 1.00 54.16 87 ASP A O 1
ATOM 692 N N . ASP A 1 88 ? 19.635 -12.990 -10.969 1.00 55.91 88 ASP A N 1
ATOM 693 C CA . ASP A 1 88 ? 19.160 -13.678 -12.182 1.00 55.91 88 ASP A CA 1
ATOM 694 C C . ASP A 1 88 ? 17.700 -14.166 -12.064 1.00 55.91 88 ASP A C 1
ATOM 696 O O . ASP A 1 88 ? 16.987 -14.257 -13.066 1.00 55.91 88 ASP A O 1
ATOM 700 N N . GLU A 1 89 ? 17.215 -14.463 -10.852 1.00 57.38 89 GLU A N 1
ATOM 701 C CA . GLU A 1 89 ? 15.834 -14.922 -10.631 1.00 57.38 89 GLU A CA 1
ATOM 702 C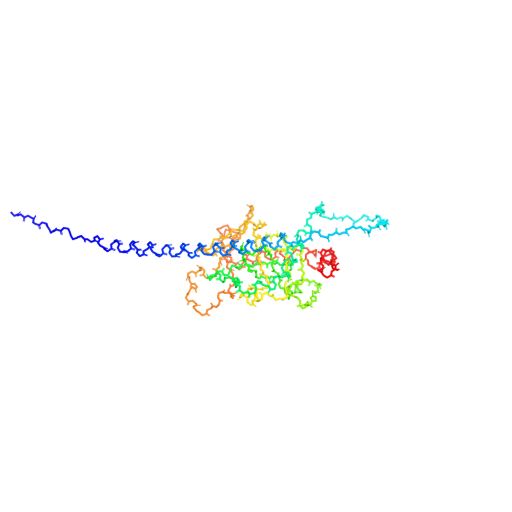 C . GLU A 1 89 ? 14.840 -13.767 -10.828 1.00 57.38 89 GLU A C 1
ATOM 704 O O . GLU A 1 89 ? 13.822 -13.913 -11.505 1.00 57.38 89 GLU A O 1
ATOM 709 N N . VAL A 1 90 ? 15.192 -12.578 -10.332 1.00 53.88 90 VAL A N 1
ATOM 710 C CA . VAL A 1 90 ? 14.365 -11.367 -10.445 1.00 53.88 90 VAL A CA 1
ATOM 711 C C . VAL A 1 90 ? 14.308 -10.854 -11.886 1.00 53.88 90 VAL A C 1
ATOM 713 O O . VAL A 1 90 ? 13.251 -10.425 -12.349 1.00 53.88 90 VAL A O 1
ATOM 716 N N . LEU A 1 91 ? 15.421 -10.908 -12.625 1.00 54.12 91 LEU A N 1
ATOM 717 C CA . LEU A 1 91 ? 15.442 -10.508 -14.035 1.00 54.12 91 LEU A CA 1
ATOM 718 C C . LEU A 1 91 ? 14.610 -11.448 -14.914 1.00 54.12 91 LEU A C 1
ATOM 720 O O . LEU A 1 91 ? 13.913 -10.964 -15.805 1.00 54.12 91 LEU A O 1
ATOM 724 N N . ASN A 1 92 ? 14.598 -12.753 -14.631 1.00 61.62 92 ASN A N 1
ATOM 725 C CA . ASN A 1 92 ? 13.724 -13.695 -15.333 1.00 61.62 92 ASN A CA 1
ATOM 726 C C . ASN A 1 92 ? 12.237 -13.414 -15.069 1.00 61.62 92 ASN A C 1
ATOM 728 O O . ASN A 1 92 ? 11.456 -13.403 -16.021 1.00 61.62 92 ASN A O 1
ATOM 732 N N . GLU A 1 93 ? 11.853 -13.086 -13.828 1.00 57.25 93 GLU A N 1
ATOM 733 C CA . GLU A 1 93 ? 10.485 -12.629 -13.530 1.00 57.25 93 GLU A CA 1
ATOM 734 C C . GLU A 1 93 ? 10.133 -11.344 -14.309 1.00 57.25 93 GLU A C 1
ATOM 736 O O . GLU A 1 93 ? 9.011 -11.196 -14.786 1.00 57.25 93 GLU A O 1
ATOM 741 N N . LEU A 1 94 ? 11.074 -10.408 -14.487 1.00 55.38 94 LEU A N 1
ATOM 742 C CA . LEU A 1 94 ? 10.849 -9.132 -15.189 1.00 55.38 94 LEU A CA 1
ATOM 743 C C . LEU A 1 94 ? 10.794 -9.253 -16.717 1.00 55.38 94 LEU A C 1
ATOM 745 O O . LEU A 1 94 ? 9.959 -8.599 -17.345 1.00 55.38 94 LEU A O 1
ATOM 749 N N . ILE A 1 95 ? 11.649 -10.089 -17.312 1.00 57.22 95 ILE A N 1
ATOM 750 C CA . ILE A 1 95 ? 11.626 -10.416 -18.748 1.00 57.22 95 ILE A CA 1
ATOM 751 C C . ILE A 1 95 ? 10.298 -11.097 -19.105 1.00 57.22 95 ILE A C 1
ATOM 753 O O . ILE A 1 95 ? 9.727 -10.855 -20.172 1.00 57.22 95 ILE A O 1
ATOM 757 N N . GLU A 1 96 ? 9.746 -11.886 -18.183 1.00 52.84 96 GLU A N 1
ATOM 758 C CA . GLU A 1 96 ? 8.401 -12.431 -18.310 1.00 52.84 96 GLU A CA 1
ATOM 759 C C . GLU A 1 96 ? 7.350 -11.309 -18.411 1.00 52.84 96 GLU A C 1
ATOM 761 O O . GLU A 1 96 ? 6.524 -11.338 -19.319 1.00 52.84 96 GLU A O 1
ATOM 766 N N . TYR A 1 97 ? 7.430 -10.249 -17.591 1.00 55.06 97 TYR A N 1
ATOM 767 C CA . TYR A 1 97 ? 6.519 -9.092 -17.676 1.00 55.06 97 TYR A CA 1
ATOM 768 C C . TYR A 1 97 ? 6.657 -8.268 -18.963 1.00 55.06 97 TYR A C 1
ATOM 770 O O . TYR A 1 97 ? 5.673 -7.688 -19.432 1.00 55.06 97 TYR A O 1
ATOM 778 N N . GLU A 1 98 ? 7.850 -8.197 -19.550 1.00 52.78 98 GLU A N 1
ATOM 779 C CA . GLU A 1 98 ? 8.051 -7.517 -20.832 1.00 52.78 98 GLU A CA 1
ATOM 780 C C . GLU A 1 98 ? 7.321 -8.246 -21.976 1.00 52.78 98 GLU A C 1
ATOM 782 O O . GLU A 1 98 ? 6.700 -7.614 -22.835 1.00 52.78 98 GLU A O 1
ATOM 787 N N . ASN A 1 99 ? 7.287 -9.582 -21.923 1.00 51.78 99 ASN A N 1
ATOM 788 C CA . ASN A 1 99 ? 6.545 -10.435 -22.859 1.00 51.78 99 ASN A CA 1
ATOM 789 C C . ASN A 1 99 ? 5.032 -10.500 -22.563 1.00 51.78 99 ASN A C 1
ATOM 791 O O . ASN A 1 99 ? 4.231 -10.949 -23.386 1.00 51.78 99 ASN A O 1
ATOM 795 N N . VAL A 1 100 ? 4.607 -9.966 -21.418 1.00 48.22 100 VAL A N 1
ATOM 796 C CA . VAL A 1 100 ? 3.222 -9.918 -20.931 1.00 48.22 100 VAL A CA 1
ATOM 797 C C . VAL A 1 100 ? 2.418 -8.738 -21.514 1.00 48.22 100 VAL A C 1
ATOM 799 O O . VAL A 1 100 ? 1.329 -8.390 -21.052 1.00 48.22 100 VAL A O 1
ATOM 802 N N . GLY A 1 101 ? 2.824 -8.235 -22.685 1.00 46.62 101 GLY A N 1
ATOM 803 C CA . GLY A 1 101 ? 1.908 -7.549 -23.611 1.00 46.62 101 GLY A CA 1
ATOM 804 C C . GLY A 1 101 ? 0.604 -8.334 -23.891 1.00 46.62 101 GLY A C 1
ATOM 805 O O . GLY A 1 101 ? -0.371 -7.755 -24.371 1.00 46.62 101 GLY A O 1
ATOM 806 N N . MET A 1 102 ? 0.552 -9.622 -23.519 1.00 44.41 102 MET A N 1
ATOM 807 C CA . MET A 1 102 ? -0.618 -10.506 -23.534 1.00 44.41 102 MET A CA 1
ATOM 808 C C . MET A 1 102 ? -1.471 -10.578 -22.245 1.00 44.41 102 MET A C 1
ATOM 810 O O . MET A 1 102 ? -2.532 -11.196 -22.293 1.00 44.41 102 MET A O 1
ATOM 814 N N . LEU A 1 103 ? -1.136 -9.908 -21.127 1.00 46.81 103 LEU A N 1
ATOM 815 C CA . LEU A 1 103 ? -2.074 -9.771 -19.980 1.00 46.81 103 LEU A CA 1
ATOM 816 C C . LEU A 1 103 ? -3.319 -8.928 -20.326 1.00 46.81 103 LEU A C 1
ATOM 818 O O . LEU A 1 103 ? -4.221 -8.771 -19.504 1.00 46.81 103 LEU A O 1
ATOM 822 N N . ARG A 1 104 ? -3.371 -8.371 -21.541 1.00 45.28 104 ARG A N 1
ATOM 823 C CA . ARG A 1 104 ? -4.319 -7.340 -21.961 1.00 45.28 104 ARG A CA 1
ATOM 824 C C . ARG A 1 104 ? -5.786 -7.753 -22.068 1.00 45.28 104 ARG A C 1
ATOM 826 O O . ARG A 1 104 ? -6.585 -6.841 -22.258 1.00 45.28 104 ARG A O 1
ATOM 833 N N . HIS A 1 105 ? -6.198 -9.022 -21.975 1.00 42.22 105 HIS A N 1
ATOM 834 C CA . HIS A 1 105 ? -7.598 -9.358 -22.316 1.00 42.22 105 HIS A CA 1
ATOM 835 C C . HIS A 1 105 ? -8.428 -10.195 -21.339 1.00 42.22 105 HIS A C 1
ATOM 837 O O . HIS A 1 105 ? -9.638 -9.994 -21.318 1.00 42.22 105 HIS A O 1
ATOM 843 N N . GLU A 1 106 ? -7.862 -11.040 -20.478 1.00 43.66 106 GLU A N 1
ATOM 844 C CA . GLU A 1 106 ? -8.705 -11.845 -19.561 1.00 43.66 106 GLU A CA 1
ATOM 845 C C . GLU A 1 106 ? -8.680 -11.370 -18.110 1.00 43.66 106 GLU A C 1
ATOM 847 O O . GLU A 1 106 ? -9.511 -11.761 -17.291 1.00 43.66 106 GLU A O 1
ATOM 852 N N . LYS A 1 107 ? -7.765 -10.452 -17.802 1.00 46.59 107 LYS A N 1
ATOM 853 C CA . LYS A 1 107 ? -7.521 -9.942 -16.460 1.00 46.59 107 LYS A CA 1
ATOM 854 C C . LYS A 1 107 ? -7.543 -8.421 -16.506 1.00 46.59 107 LYS A C 1
ATOM 856 O O . LYS A 1 107 ? -6.562 -7.766 -16.174 1.00 46.59 107 LYS A O 1
ATOM 861 N N . ALA A 1 108 ? -8.702 -7.842 -16.845 1.00 47.28 108 ALA A N 1
ATOM 862 C CA . ALA A 1 108 ? -9.078 -6.632 -16.121 1.00 47.28 108 ALA A CA 1
ATOM 863 C C . ALA A 1 108 ? -8.880 -7.026 -14.662 1.00 47.28 108 ALA A C 1
ATOM 865 O O . ALA A 1 108 ? -9.543 -7.970 -14.228 1.00 47.28 108 ALA A O 1
ATOM 866 N N . ILE A 1 109 ? -7.868 -6.470 -13.981 1.00 46.28 109 ILE A N 1
ATOM 867 C CA . ILE A 1 109 ? -7.653 -6.709 -12.555 1.00 46.28 109 ILE A CA 1
ATOM 868 C C . ILE A 1 109 ? -9.002 -6.383 -11.959 1.00 46.28 109 ILE A C 1
ATOM 870 O O . ILE A 1 109 ? -9.396 -5.216 -11.950 1.00 46.28 109 ILE A O 1
ATOM 874 N N . ASN A 1 110 ? -9.770 -7.445 -11.690 1.00 45.06 110 ASN A N 1
ATOM 875 C CA . ASN A 1 110 ? -11.194 -7.344 -11.478 1.00 45.06 110 ASN A CA 1
ATOM 876 C C . ASN A 1 110 ? -11.283 -6.397 -10.315 1.00 45.06 110 ASN A C 1
ATOM 878 O O . ASN A 1 110 ? -10.798 -6.733 -9.236 1.00 45.06 110 ASN A O 1
ATOM 882 N N . SER A 1 111 ? -11.797 -5.203 -10.614 1.00 43.66 111 SER A N 1
ATOM 883 C CA . SER A 1 111 ? -12.281 -4.228 -9.667 1.00 43.66 111 SER A CA 1
ATOM 884 C C . SER A 1 111 ? -12.944 -5.051 -8.581 1.00 43.66 111 SER A C 1
ATOM 886 O O . SER A 1 111 ? -14.047 -5.570 -8.767 1.00 43.66 111 SER A O 1
ATOM 888 N N . PHE A 1 112 ? -12.213 -5.297 -7.492 1.00 44.00 112 PHE A N 1
ATOM 889 C CA . PHE A 1 112 ? -12.814 -5.861 -6.310 1.00 44.00 112 PHE A CA 1
ATOM 890 C C . PHE A 1 112 ? -13.905 -4.856 -6.021 1.00 44.00 112 PHE A C 1
ATOM 892 O O . PHE A 1 112 ? -13.621 -3.665 -5.883 1.00 44.00 112 PHE A O 1
ATOM 899 N N . VAL A 1 113 ? -15.147 -5.314 -6.119 1.00 49.84 113 VAL A N 1
ATOM 900 C CA . VAL A 1 113 ? -16.329 -4.485 -5.964 1.00 49.84 113 VAL A CA 1
ATOM 901 C C . VAL A 1 113 ? -16.137 -3.652 -4.698 1.00 49.84 113 VAL A C 1
ATOM 903 O O . VAL A 1 113 ? -16.261 -4.168 -3.597 1.00 49.84 113 VAL A O 1
ATOM 906 N N . GLY A 1 114 ? -15.799 -2.375 -4.879 1.00 50.56 114 GLY A N 1
ATOM 907 C CA . GLY A 1 114 ? -15.921 -1.325 -3.876 1.00 50.56 114 GLY A CA 1
ATOM 908 C C . GLY A 1 114 ? -14.772 -1.074 -2.900 1.00 50.56 114 GLY A C 1
ATOM 909 O O . GLY A 1 114 ? -14.897 -0.107 -2.155 1.00 50.56 114 GLY A O 1
ATOM 910 N N . ASP A 1 115 ? -13.674 -1.832 -2.904 1.00 59.59 115 ASP A N 1
ATOM 911 C CA . ASP A 1 115 ? -12.703 -1.770 -1.802 1.00 59.59 115 ASP A CA 1
ATOM 912 C C . ASP A 1 115 ? -11.290 -1.413 -2.273 1.00 59.59 115 ASP A C 1
ATOM 914 O O . ASP A 1 115 ? -10.344 -2.171 -2.076 1.00 59.59 115 ASP A O 1
ATOM 918 N N . ASP A 1 116 ? -11.138 -0.234 -2.880 1.00 74.69 116 ASP A N 1
ATOM 919 C CA . ASP A 1 116 ? -9.824 0.349 -3.161 1.00 74.69 116 ASP A CA 1
ATOM 920 C C . ASP A 1 116 ? -9.067 0.544 -1.841 1.00 74.69 116 ASP A C 1
ATOM 922 O O . ASP A 1 116 ? -9.233 1.541 -1.128 1.00 74.69 116 ASP A O 1
ATOM 926 N N . LEU A 1 117 ? -8.237 -0.433 -1.484 1.00 87.06 117 LEU A N 1
ATOM 927 C CA . LEU A 1 117 ? -7.408 -0.341 -0.300 1.00 87.06 117 LEU A CA 1
ATOM 928 C C . LEU A 1 117 ? -6.338 0.675 -0.557 1.00 87.06 117 LEU A C 1
ATOM 930 O O . LEU A 1 117 ? -5.461 0.472 -1.385 1.00 87.06 117 LEU A O 1
ATOM 934 N N . ALA A 1 118 ? -6.406 1.768 0.178 1.00 91.38 118 ALA A N 1
ATOM 935 C CA . ALA A 1 118 ? -5.397 2.788 0.116 1.00 91.38 118 ALA A CA 1
ATOM 936 C C . ALA A 1 118 ? -4.782 3.014 1.492 1.00 91.38 118 ALA A C 1
ATOM 938 O O . ALA A 1 118 ? -5.378 2.736 2.533 1.00 91.38 118 ALA A O 1
ATOM 939 N N . PHE A 1 119 ? -3.584 3.576 1.514 1.00 92.25 119 PHE A N 1
ATOM 940 C CA . PHE A 1 119 ? -3.013 4.155 2.723 1.00 92.25 119 PHE A CA 1
ATOM 941 C C . PHE A 1 119 ? -2.074 5.299 2.362 1.00 92.25 119 PHE A C 1
ATOM 943 O O . PHE A 1 119 ? -1.564 5.407 1.245 1.00 92.25 119 PHE A O 1
ATOM 950 N N . GLN A 1 120 ? -1.886 6.205 3.319 1.00 91.94 120 GLN A N 1
ATOM 951 C CA . GLN A 1 120 ? -0.936 7.300 3.175 1.00 91.94 120 GLN A CA 1
ATOM 952 C C . GLN A 1 120 ? 0.443 6.840 3.619 1.00 91.94 120 GLN A C 1
ATOM 954 O O . GLN A 1 120 ? 0.576 6.210 4.667 1.00 91.94 120 GLN A O 1
ATOM 959 N N . TYR A 1 121 ? 1.455 7.232 2.862 1.00 93.06 121 TYR A N 1
ATOM 960 C CA . TYR A 1 121 ? 2.847 6.922 3.150 1.00 93.06 121 TYR A CA 1
ATOM 961 C C . TYR A 1 121 ? 3.749 8.028 2.587 1.00 93.06 121 TYR A C 1
ATOM 963 O O . TYR A 1 121 ? 3.281 8.940 1.892 1.00 93.06 121 TYR A O 1
ATOM 971 N N . MET A 1 122 ? 5.038 7.964 2.895 1.00 92.12 122 MET A N 1
ATOM 972 C CA . MET A 1 122 ? 6.059 8.825 2.313 1.00 92.12 122 MET A CA 1
ATOM 973 C C . MET A 1 122 ? 7.151 7.995 1.650 1.00 92.12 122 MET A C 1
ATOM 975 O O . MET A 1 122 ? 7.529 6.941 2.148 1.00 92.12 122 MET A O 1
ATOM 979 N N . ILE A 1 123 ? 7.676 8.496 0.538 1.00 91.44 123 ILE A N 1
ATOM 980 C CA . ILE A 1 123 ? 8.986 8.098 0.019 1.00 91.44 123 ILE A CA 1
ATOM 981 C C . ILE A 1 123 ? 9.815 9.373 -0.017 1.00 91.44 123 ILE A C 1
ATOM 983 O O . ILE A 1 123 ? 9.364 10.400 -0.544 1.00 91.44 123 ILE A O 1
ATOM 987 N N . ARG A 1 124 ? 11.012 9.320 0.575 1.00 87.19 124 ARG A N 1
ATOM 988 C CA . ARG A 1 124 ? 11.811 10.516 0.882 1.00 87.19 124 ARG A CA 1
ATOM 989 C C . ARG A 1 124 ? 10.960 11.530 1.672 1.00 87.19 124 ARG A C 1
ATOM 991 O O . ARG A 1 124 ? 10.327 11.172 2.659 1.00 87.19 124 ARG A O 1
ATOM 998 N N . ILE A 1 125 ? 10.891 12.778 1.208 1.00 83.50 125 ILE A N 1
ATOM 999 C CA . ILE A 1 125 ? 10.146 13.885 1.832 1.00 83.50 125 ILE A CA 1
ATOM 1000 C C . ILE A 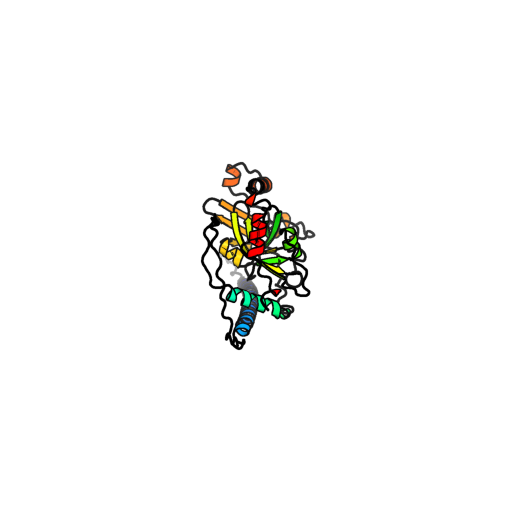1 125 ? 8.740 14.098 1.248 1.00 83.50 125 ILE A C 1
ATOM 1002 O O . ILE A 1 125 ? 8.051 15.049 1.618 1.00 83.50 125 ILE A O 1
ATOM 1006 N N . ARG A 1 126 ? 8.300 13.259 0.302 1.00 88.75 126 ARG A N 1
ATOM 1007 C CA . ARG A 1 126 ? 7.023 13.447 -0.399 1.00 88.75 126 ARG A CA 1
ATOM 1008 C C . ARG A 1 126 ? 5.974 12.470 0.110 1.00 88.75 126 ARG A C 1
ATOM 1010 O O . ARG A 1 126 ? 6.241 11.283 0.270 1.00 88.75 126 ARG A O 1
ATOM 1017 N N . LYS A 1 127 ? 4.764 12.987 0.326 1.00 89.94 127 LYS A N 1
ATOM 1018 C CA . LYS A 1 127 ? 3.599 12.218 0.767 1.00 89.94 127 LYS A CA 1
ATOM 1019 C C . LYS A 1 127 ? 2.785 11.736 -0.426 1.00 89.94 127 LYS A C 1
ATOM 1021 O O . LYS A 1 127 ? 2.465 12.518 -1.322 1.00 89.94 127 LYS A O 1
ATOM 1026 N N . PHE A 1 128 ? 2.407 10.468 -0.388 1.00 91.44 128 PHE A N 1
ATOM 1027 C CA . PHE A 1 128 ? 1.640 9.802 -1.429 1.00 91.44 128 PHE A CA 1
ATOM 1028 C C . PHE A 1 128 ? 0.487 8.996 -0.828 1.00 91.44 128 PHE A C 1
ATOM 1030 O O . PHE A 1 128 ? 0.386 8.806 0.388 1.00 91.44 128 PHE A O 1
ATOM 1037 N N . VAL A 1 129 ? -0.402 8.548 -1.710 1.00 90.50 129 VAL A N 1
ATOM 1038 C CA . VAL A 1 129 ? -1.430 7.550 -1.421 1.00 90.50 129 VAL A CA 1
ATOM 1039 C C . VAL A 1 129 ? -1.104 6.345 -2.288 1.00 90.50 129 VAL A C 1
ATOM 1041 O O . VAL A 1 129 ? -0.985 6.492 -3.506 1.00 90.50 129 VAL A O 1
ATOM 1044 N N . ALA A 1 130 ? -0.889 5.198 -1.654 1.00 92.00 130 ALA A N 1
ATOM 1045 C CA . ALA A 1 130 ? -0.628 3.941 -2.341 1.00 92.00 130 ALA A CA 1
ATOM 1046 C C . ALA A 1 130 ? -1.918 3.153 -2.344 1.00 92.00 130 ALA A C 1
ATOM 1048 O O . ALA A 1 130 ? -2.610 3.130 -1.325 1.00 92.00 130 ALA A O 1
ATOM 1049 N N . TYR A 1 131 ? -2.193 2.504 -3.466 1.00 92.06 131 TYR A N 1
ATOM 1050 C CA . TYR A 1 131 ? -3.185 1.447 -3.519 1.00 92.06 131 TYR A CA 1
ATOM 1051 C C . TYR A 1 131 ? -2.518 0.141 -3.115 1.00 92.06 131 TYR A C 1
ATOM 1053 O O . TYR A 1 131 ? -1.343 -0.074 -3.398 1.00 92.06 131 TYR A O 1
ATOM 1061 N N . PHE A 1 132 ? -3.246 -0.709 -2.418 1.00 91.12 132 PHE A N 1
ATOM 1062 C CA . PHE A 1 132 ? -2.775 -1.987 -1.932 1.00 91.12 132 PHE A CA 1
ATOM 1063 C C . PHE A 1 132 ? -3.594 -3.092 -2.578 1.00 91.12 132 PHE A C 1
ATOM 1065 O O . PHE A 1 132 ? -4.809 -3.149 -2.407 1.00 91.12 132 PHE A O 1
ATOM 1072 N N . ASP A 1 133 ? -2.915 -3.985 -3.283 1.00 89.25 133 ASP A N 1
ATOM 1073 C CA . ASP A 1 133 ? -3.510 -5.203 -3.806 1.00 89.25 133 ASP A CA 1
ATOM 1074 C C . ASP A 1 133 ? -2.752 -6.397 -3.206 1.00 89.25 133 ASP A C 1
ATOM 1076 O O . ASP A 1 133 ? -1.609 -6.663 -3.587 1.00 89.25 133 ASP A O 1
ATOM 1080 N N . PRO A 1 134 ? -3.354 -7.148 -2.264 1.00 87.25 134 PRO A N 1
ATOM 1081 C CA . PRO A 1 134 ? -2.685 -8.279 -1.627 1.00 87.25 134 PRO A CA 1
ATOM 1082 C C . PRO A 1 134 ? -2.369 -9.428 -2.595 1.00 87.25 134 PRO A C 1
ATOM 1084 O O . PRO A 1 134 ? -1.633 -10.339 -2.210 1.00 87.25 134 PRO A O 1
ATOM 1087 N N . PHE A 1 135 ? -2.936 -9.416 -3.804 1.00 85.31 135 PHE A N 1
ATOM 1088 C CA . PHE A 1 135 ? -2.746 -10.431 -4.835 1.00 85.31 135 PHE A CA 1
ATOM 1089 C C . PHE A 1 135 ? -1.808 -9.992 -5.956 1.00 85.31 135 PHE A C 1
ATOM 1091 O O . PHE A 1 135 ? -1.482 -10.821 -6.811 1.00 85.31 135 PHE A O 1
ATOM 1098 N N . LEU A 1 136 ? -1.385 -8.726 -5.962 1.00 86.00 136 LEU A N 1
ATOM 1099 C CA . LEU A 1 136 ? -0.385 -8.234 -6.893 1.00 86.00 136 LEU A CA 1
ATOM 1100 C C . LEU A 1 136 ? 0.982 -8.803 -6.473 1.00 86.00 136 LEU A C 1
ATOM 1102 O O . LEU A 1 136 ? 1.403 -8.583 -5.337 1.00 86.00 136 LEU A O 1
ATOM 1106 N N . PRO A 1 137 ? 1.676 -9.570 -7.326 1.00 88.31 137 PRO A N 1
ATOM 1107 C CA . PRO A 1 137 ? 2.910 -10.261 -6.938 1.00 88.31 137 PRO A CA 1
ATOM 1108 C C . PRO A 1 137 ? 4.097 -9.314 -6.718 1.00 88.31 137 PRO A C 1
ATOM 1110 O O . PRO A 1 137 ? 5.029 -9.683 -6.013 1.00 88.31 137 PRO A O 1
ATOM 1113 N N . ILE A 1 138 ? 4.030 -8.094 -7.252 1.00 92.06 138 ILE A N 1
ATOM 1114 C CA . ILE A 1 138 ? 5.096 -7.084 -7.250 1.00 92.06 138 ILE A CA 1
ATOM 1115 C C . ILE A 1 138 ? 4.570 -5.736 -6.745 1.00 92.06 138 ILE A C 1
ATOM 1117 O O . ILE A 1 138 ? 3.363 -5.497 -6.745 1.00 92.06 138 ILE A O 1
ATOM 1121 N N . ASN A 1 139 ? 5.453 -4.831 -6.319 1.00 94.62 139 ASN A N 1
ATOM 1122 C CA . ASN A 1 139 ? 5.069 -3.428 -6.145 1.00 94.62 139 ASN A CA 1
ATOM 1123 C C . ASN A 1 139 ? 5.297 -2.677 -7.457 1.00 94.62 139 ASN A C 1
ATOM 1125 O O . ASN A 1 139 ? 6.275 -2.932 -8.157 1.00 94.62 139 ASN A O 1
ATOM 1129 N N . ILE A 1 140 ? 4.420 -1.728 -7.773 1.00 94.12 140 ILE A N 1
ATOM 1130 C CA . ILE A 1 140 ? 4.472 -0.974 -9.028 1.00 94.12 140 ILE A CA 1
ATOM 1131 C C . ILE A 1 140 ? 4.511 0.518 -8.726 1.00 94.12 140 ILE A C 1
ATOM 1133 O O . ILE A 1 140 ? 3.794 1.016 -7.854 1.00 94.12 140 ILE A O 1
ATOM 1137 N N . ILE A 1 141 ? 5.322 1.247 -9.480 1.00 94.81 141 ILE A N 1
ATOM 1138 C CA . ILE A 1 141 ? 5.362 2.704 -9.497 1.00 94.81 141 ILE A CA 1
ATOM 1139 C C . ILE A 1 141 ? 5.280 3.193 -10.944 1.00 94.81 141 ILE A C 1
ATOM 1141 O O . ILE A 1 141 ? 5.916 2.650 -11.839 1.00 94.81 141 ILE A O 1
ATOM 1145 N N . THR A 1 142 ? 4.501 4.240 -11.195 1.00 93.88 142 THR A N 1
ATOM 1146 C CA . THR A 1 142 ? 4.512 4.889 -12.520 1.00 93.88 142 THR A CA 1
ATOM 1147 C C . THR A 1 142 ? 5.820 5.654 -12.731 1.00 93.88 142 THR A C 1
ATOM 1149 O O . THR A 1 142 ? 6.285 6.327 -11.807 1.00 93.88 142 THR A O 1
ATOM 1152 N N . ARG A 1 143 ? 6.368 5.677 -13.950 1.00 94.12 143 ARG A N 1
ATOM 1153 C CA . ARG A 1 143 ? 7.566 6.461 -14.306 1.00 94.12 143 ARG A CA 1
ATOM 1154 C C . ARG A 1 143 ? 7.406 7.926 -13.920 1.00 94.12 143 ARG A C 1
ATOM 1156 O O . ARG A 1 143 ? 8.282 8.527 -13.307 1.00 94.12 143 ARG A O 1
ATOM 1163 N N . LYS A 1 144 ? 6.223 8.493 -14.169 1.00 93.25 144 LYS A N 1
ATOM 1164 C CA . LYS A 1 144 ? 5.885 9.861 -13.754 1.00 93.25 144 LYS A CA 1
ATOM 1165 C C . LYS A 1 144 ? 6.025 10.075 -12.243 1.00 93.25 144 LYS A C 1
ATOM 1167 O O . LYS A 1 144 ? 6.493 11.129 -11.807 1.00 93.25 144 LYS A O 1
ATOM 1172 N N . ALA A 1 145 ? 5.580 9.120 -11.429 1.00 93.00 145 ALA A N 1
ATOM 1173 C CA . ALA A 1 145 ? 5.712 9.207 -9.979 1.00 93.00 145 ALA A CA 1
ATOM 1174 C C . ALA A 1 145 ? 7.151 8.965 -9.516 1.00 93.00 145 ALA A C 1
ATOM 1176 O O . ALA A 1 145 ? 7.614 9.683 -8.630 1.00 93.00 145 ALA A O 1
ATOM 1177 N N . TYR A 1 146 ? 7.860 8.036 -10.160 1.00 94.25 146 TYR A N 1
ATOM 1178 C CA . TYR A 1 146 ? 9.281 7.793 -9.947 1.00 94.25 146 TYR A CA 1
ATOM 1179 C C . TYR A 1 146 ? 10.106 9.064 -10.181 1.00 94.25 146 TYR A C 1
ATOM 1181 O O . TYR A 1 146 ? 10.746 9.541 -9.248 1.00 94.25 146 TYR A O 1
ATOM 1189 N N . ASN A 1 147 ? 9.976 9.700 -11.349 1.00 93.75 147 ASN A N 1
ATOM 1190 C CA . ASN A 1 147 ? 10.685 10.940 -11.697 1.00 93.75 147 ASN A CA 1
ATOM 1191 C C . ASN A 1 147 ? 10.316 12.110 -10.767 1.00 93.75 147 ASN A C 1
ATOM 1193 O O . ASN A 1 147 ? 11.085 13.043 -10.583 1.00 93.75 147 ASN A O 1
ATOM 1197 N N . THR A 1 148 ? 9.136 12.074 -10.134 1.00 91.19 148 THR A N 1
ATOM 1198 C CA . THR A 1 148 ? 8.765 13.080 -9.125 1.00 91.19 148 THR A CA 1
ATOM 1199 C C . THR A 1 148 ? 9.534 12.887 -7.811 1.00 91.19 148 THR A C 1
ATOM 1201 O O . THR A 1 148 ? 9.735 13.847 -7.061 1.00 91.19 148 THR A O 1
ATOM 1204 N N . ILE A 1 149 ? 9.898 11.647 -7.481 1.00 90.06 149 ILE A N 1
ATOM 1205 C CA . ILE A 1 149 ? 10.607 11.292 -6.249 1.00 90.06 149 ILE A CA 1
ATOM 1206 C C . ILE A 1 149 ? 12.111 11.380 -6.452 1.00 90.06 149 ILE A C 1
ATOM 1208 O O . ILE A 1 149 ? 12.784 11.965 -5.600 1.00 90.06 149 ILE A O 1
ATOM 1212 N N . MET A 1 150 ? 12.618 10.755 -7.512 1.00 87.50 150 MET A N 1
ATOM 1213 C CA . MET A 1 150 ? 14.038 10.591 -7.786 1.00 87.50 150 MET A CA 1
ATOM 1214 C C . MET A 1 150 ? 14.650 11.855 -8.379 1.00 87.50 150 MET A C 1
ATOM 1216 O O . MET A 1 150 ? 13.943 12.739 -8.847 1.00 87.50 150 MET A O 1
ATOM 1220 N N . VAL A 1 151 ? 15.976 11.979 -8.267 1.00 82.44 151 VAL A N 1
ATOM 1221 C CA . VAL A 1 151 ? 16.685 13.123 -8.869 1.00 82.44 151 VAL A CA 1
ATOM 1222 C C . VAL A 1 151 ? 17.053 12.838 -10.319 1.00 82.44 151 VAL A C 1
ATOM 1224 O O . VAL A 1 151 ? 17.124 13.761 -11.121 1.00 82.44 151 VAL A O 1
ATOM 1227 N N . GLU A 1 152 ? 17.299 11.572 -10.629 1.00 85.00 152 GLU A N 1
ATOM 1228 C CA . GLU A 1 152 ? 17.547 11.113 -11.985 1.00 85.00 152 GLU A CA 1
ATOM 1229 C C . GLU A 1 152 ? 16.234 10.649 -12.578 1.00 85.00 152 GLU A C 1
ATOM 1231 O O . GLU A 1 152 ? 15.516 9.828 -12.000 1.00 85.00 152 GLU A O 1
ATOM 1236 N N . GLU A 1 153 ? 15.894 11.272 -13.695 1.00 90.31 153 GLU A N 1
ATOM 1237 C CA . GLU A 1 153 ? 14.674 10.981 -14.413 1.00 90.31 153 GLU A CA 1
ATOM 1238 C C . GLU A 1 153 ? 14.913 9.799 -15.338 1.00 90.31 153 GLU A C 1
ATOM 1240 O O . GLU A 1 153 ? 15.901 9.757 -16.067 1.00 90.31 153 GLU A O 1
ATOM 1245 N N . LEU A 1 154 ? 13.974 8.858 -15.336 1.00 88.88 154 LEU A N 1
ATOM 1246 C CA . LEU A 1 154 ? 13.940 7.822 -16.350 1.00 88.88 154 LEU A CA 1
ATOM 1247 C C . LEU A 1 154 ? 13.353 8.397 -17.628 1.00 88.88 154 LEU A C 1
ATOM 1249 O O . LEU A 1 154 ? 12.273 9.017 -17.621 1.00 88.88 154 LEU A O 1
ATOM 1253 N N . GLU A 1 155 ? 14.070 8.167 -18.719 1.00 90.50 155 GLU A N 1
ATOM 1254 C CA . GLU A 1 155 ? 13.583 8.450 -20.056 1.00 90.50 155 GLU A CA 1
ATOM 1255 C C . GLU A 1 155 ? 12.402 7.536 -20.376 1.00 90.50 155 GLU A C 1
ATOM 1257 O O . GLU A 1 155 ? 12.280 6.419 -19.873 1.00 90.50 155 GLU A O 1
ATOM 1262 N N . SER A 1 156 ? 11.477 8.059 -21.175 1.00 87.31 156 SER A N 1
ATOM 1263 C CA . SER A 1 156 ? 10.386 7.235 -21.670 1.00 87.31 156 SER A CA 1
ATOM 1264 C C . SER A 1 156 ? 10.955 6.247 -22.670 1.00 87.31 156 SER A C 1
ATOM 1266 O O . SER A 1 156 ? 11.603 6.645 -23.641 1.00 87.31 156 SER A O 1
ATOM 1268 N N . THR A 1 157 ? 10.686 4.972 -22.447 1.00 81.12 157 THR A N 1
ATOM 1269 C CA . THR A 1 157 ? 10.907 3.952 -23.459 1.00 81.12 157 THR A CA 1
ATOM 1270 C C . THR A 1 157 ? 9.585 3.750 -24.198 1.00 81.12 157 THR A C 1
ATOM 1272 O O . THR A 1 157 ? 8.502 3.998 -23.672 1.00 81.12 157 THR A O 1
ATOM 1275 N N . TRP A 1 158 ? 9.631 3.284 -25.444 1.00 83.00 158 TRP A N 1
ATOM 1276 C CA . TRP A 1 158 ? 8.413 2.870 -26.160 1.00 83.00 158 TRP A CA 1
ATOM 1277 C C . TRP A 1 158 ? 7.811 1.571 -25.584 1.00 83.00 158 TRP A C 1
ATOM 1279 O O . TRP A 1 158 ? 6.847 1.036 -26.130 1.00 83.00 158 TRP A O 1
ATOM 1289 N N . LYS A 1 159 ? 8.402 1.047 -24.504 1.00 85.25 159 LYS A N 1
ATOM 1290 C CA . LYS A 1 159 ? 8.002 -0.154 -23.781 1.00 85.25 159 LYS A CA 1
ATOM 1291 C C . LYS A 1 159 ? 7.281 0.258 -22.502 1.00 85.25 159 LYS A C 1
ATOM 1293 O O . LYS A 1 159 ? 7.532 1.323 -21.950 1.00 85.25 159 LYS A O 1
ATOM 1298 N N . ASN A 1 160 ? 6.390 -0.600 -22.010 1.00 87.31 160 ASN A N 1
ATOM 1299 C CA . ASN A 1 160 ? 5.686 -0.284 -20.773 1.00 87.31 160 ASN A CA 1
ATOM 1300 C C . ASN A 1 160 ? 6.542 -0.527 -19.523 1.00 87.31 160 ASN A C 1
ATOM 1302 O O . ASN A 1 160 ? 6.428 0.220 -18.560 1.00 87.31 160 ASN A O 1
ATOM 1306 N N . LEU A 1 161 ? 7.395 -1.552 -19.525 1.00 89.06 161 LEU A N 1
ATOM 1307 C CA . LEU A 1 161 ? 8.382 -1.765 -18.471 1.00 89.06 161 LEU A CA 1
ATOM 1308 C C . LEU A 1 161 ? 9.566 -0.817 -18.688 1.00 89.06 161 LEU A C 1
ATOM 1310 O O . LEU A 1 161 ? 10.181 -0.829 -19.753 1.00 89.06 161 LEU A O 1
ATOM 1314 N N . VAL A 1 162 ? 9.863 0.008 -17.684 1.00 90.69 162 VAL A N 1
ATOM 1315 C CA . VAL A 1 162 ? 10.914 1.033 -17.767 1.00 90.69 162 VAL A CA 1
ATOM 1316 C C . VAL A 1 162 ? 12.147 0.610 -16.978 1.00 90.69 162 VAL A C 1
ATOM 1318 O O . VAL A 1 162 ? 13.255 0.676 -17.498 1.00 90.69 162 VAL A O 1
ATOM 1321 N N . ALA A 1 163 ? 11.968 0.189 -15.723 1.00 91.38 163 ALA A N 1
ATOM 1322 C CA . ALA A 1 163 ? 13.076 -0.165 -14.839 1.00 91.38 163 ALA A CA 1
ATOM 1323 C C . ALA A 1 163 ? 12.625 -1.042 -13.664 1.00 91.38 163 ALA A C 1
ATOM 1325 O O . ALA A 1 163 ? 11.443 -1.072 -13.311 1.00 91.38 163 ALA A O 1
ATOM 1326 N N . TYR A 1 164 ? 13.593 -1.682 -13.009 1.00 90.56 164 TYR A N 1
ATOM 1327 C CA . TYR A 1 164 ? 13.436 -2.298 -11.695 1.00 90.56 164 TYR A CA 1
ATOM 1328 C C . TYR A 1 164 ? 14.276 -1.539 -10.674 1.00 90.56 164 TYR A C 1
ATOM 1330 O O . TYR A 1 164 ? 15.464 -1.309 -10.886 1.00 90.56 164 TYR A O 1
ATOM 1338 N N . VAL A 1 165 ? 13.656 -1.118 -9.575 1.00 91.06 165 VAL A N 1
ATOM 1339 C CA . VAL A 1 165 ? 14.305 -0.260 -8.583 1.00 91.06 165 VAL A CA 1
ATOM 1340 C C . VAL A 1 165 ? 14.237 -0.922 -7.225 1.00 91.06 165 VAL A C 1
ATOM 1342 O O . VAL A 1 165 ? 13.153 -1.140 -6.681 1.00 91.06 165 VAL A O 1
ATOM 1345 N N . ARG A 1 166 ? 15.412 -1.201 -6.671 1.00 92.56 166 ARG A N 1
ATOM 1346 C CA . ARG A 1 166 ? 15.569 -1.894 -5.397 1.00 92.56 166 ARG A CA 1
ATOM 1347 C C . ARG A 1 166 ? 15.691 -0.931 -4.230 1.00 92.56 166 ARG A C 1
ATOM 1349 O O . ARG A 1 166 ? 16.033 0.242 -4.389 1.00 92.56 166 ARG A O 1
ATOM 1356 N N . ASP A 1 167 ? 15.407 -1.460 -3.049 1.00 92.88 167 ASP A N 1
ATOM 1357 C CA . ASP A 1 167 ? 15.720 -0.855 -1.762 1.00 92.88 167 ASP A CA 1
ATOM 1358 C C . ASP A 1 167 ? 15.122 0.544 -1.539 1.00 92.88 167 ASP A C 1
ATOM 1360 O O . ASP A 1 167 ? 15.714 1.426 -0.904 1.00 92.88 167 ASP A O 1
ATOM 1364 N N . ILE A 1 168 ? 13.905 0.769 -2.033 1.00 92.69 168 ILE A N 1
ATOM 1365 C CA . ILE A 1 168 ? 13.203 2.031 -1.818 1.00 92.69 168 ILE A CA 1
ATOM 1366 C C . ILE A 1 168 ? 12.682 2.086 -0.380 1.00 92.69 168 ILE A C 1
ATOM 1368 O O . ILE A 1 168 ? 11.902 1.245 0.071 1.00 92.69 168 ILE A O 1
ATOM 1372 N N . TYR A 1 169 ? 13.068 3.150 0.325 1.00 92.62 169 TYR A N 1
ATOM 1373 C CA . TYR A 1 169 ? 12.582 3.452 1.667 1.00 92.62 169 TYR A CA 1
ATOM 1374 C C . TYR A 1 169 ? 11.157 4.015 1.625 1.00 92.62 169 TYR A C 1
ATOM 1376 O O . TYR A 1 169 ? 10.907 5.114 1.120 1.00 92.62 169 TYR A O 1
ATOM 1384 N N . VAL A 1 170 ? 10.231 3.265 2.213 1.00 94.06 170 VAL A N 1
ATOM 1385 C CA . VAL A 1 170 ? 8.807 3.576 2.325 1.00 94.06 170 VAL A CA 1
ATOM 1386 C C . VAL A 1 170 ? 8.466 3.814 3.793 1.00 94.06 170 VAL A C 1
ATOM 1388 O O . VAL A 1 170 ? 8.640 2.936 4.638 1.00 94.06 170 VAL A O 1
ATOM 1391 N N . PHE A 1 171 ? 7.938 4.996 4.100 1.00 92.19 171 PHE A N 1
ATOM 1392 C CA . PHE A 1 171 ? 7.545 5.389 5.449 1.00 92.19 171 PHE A CA 1
ATOM 1393 C C . PHE A 1 171 ? 6.026 5.347 5.614 1.00 92.19 171 PHE A C 1
ATOM 1395 O O . PHE A 1 171 ? 5.311 6.076 4.927 1.00 92.19 171 PHE A O 1
ATOM 1402 N N . VAL A 1 172 ? 5.517 4.553 6.554 1.00 92.12 172 VAL A N 1
ATOM 1403 C CA . VAL A 1 172 ? 4.087 4.517 6.906 1.00 92.12 172 VAL A CA 1
ATOM 1404 C C . VAL A 1 172 ? 3.934 4.943 8.358 1.00 92.12 172 VAL A C 1
ATOM 1406 O O . VAL A 1 172 ? 4.255 4.195 9.282 1.00 92.12 172 VAL A O 1
ATOM 1409 N N . GLY A 1 173 ? 3.471 6.174 8.574 1.00 88.12 173 GLY A N 1
ATOM 1410 C CA . GLY A 1 173 ? 3.501 6.775 9.905 1.00 88.12 173 GLY A CA 1
ATOM 1411 C C . GLY A 1 173 ? 4.937 6.894 10.425 1.00 88.12 173 GLY A C 1
ATOM 1412 O O . GLY A 1 173 ? 5.764 7.534 9.787 1.00 88.12 173 GLY A O 1
ATOM 1413 N N . SER A 1 174 ? 5.236 6.273 11.572 1.00 85.56 174 SER A N 1
ATOM 1414 C CA . SER A 1 174 ? 6.596 6.205 12.145 1.00 85.56 174 SER A CA 1
ATOM 1415 C C . SER A 1 174 ? 7.391 4.958 11.732 1.00 85.56 174 SER A C 1
ATOM 1417 O O . SER A 1 174 ? 8.473 4.708 12.268 1.00 85.56 174 SER A O 1
ATOM 1419 N N . PHE A 1 175 ? 6.853 4.125 10.839 1.00 89.62 175 PHE A N 1
ATOM 1420 C CA . PHE A 1 175 ? 7.512 2.900 10.395 1.00 89.62 175 PHE A CA 1
ATOM 1421 C C . PHE A 1 175 ? 8.279 3.131 9.106 1.00 89.62 175 PHE A C 1
ATOM 1423 O O . PHE A 1 175 ? 7.787 3.818 8.218 1.00 89.62 175 PHE A O 1
ATOM 1430 N N . THR A 1 176 ? 9.448 2.504 9.008 1.00 91.56 176 THR A N 1
ATOM 1431 C CA . THR A 1 176 ? 10.294 2.516 7.817 1.00 91.56 176 THR A CA 1
ATOM 1432 C C . THR A 1 176 ? 10.401 1.096 7.292 1.00 91.56 176 THR A C 1
ATOM 1434 O O . THR A 1 176 ? 10.722 0.179 8.051 1.00 91.56 176 THR A O 1
ATOM 1437 N N . TYR A 1 177 ? 10.146 0.935 6.002 1.00 93.38 177 TYR A N 1
ATOM 1438 C CA . TYR A 1 177 ? 10.269 -0.315 5.270 1.00 93.38 177 TYR A CA 1
ATOM 1439 C C . TYR A 1 177 ? 11.174 -0.100 4.064 1.00 93.38 177 TYR A C 1
ATOM 1441 O O . TYR A 1 177 ? 11.219 1.000 3.521 1.00 93.38 177 TYR A O 1
ATOM 1449 N N . ILE A 1 178 ? 11.876 -1.148 3.653 1.00 93.56 178 ILE A N 1
ATOM 1450 C CA . ILE A 1 178 ? 12.700 -1.167 2.446 1.00 93.56 178 ILE A CA 1
ATOM 1451 C C . ILE A 1 178 ? 12.026 -2.150 1.496 1.00 93.56 178 ILE A C 1
ATOM 1453 O O . ILE A 1 178 ? 11.706 -3.266 1.903 1.00 93.56 178 ILE A O 1
ATOM 1457 N N . THR A 1 179 ? 11.709 -1.726 0.278 1.00 95.56 179 THR A N 1
ATOM 1458 C CA . THR A 1 179 ? 11.018 -2.585 -0.685 1.00 95.56 179 THR A CA 1
ATOM 1459 C C . THR A 1 179 ? 11.362 -2.197 -2.113 1.00 95.56 179 THR A C 1
ATOM 1461 O O . THR A 1 179 ? 11.715 -1.049 -2.383 1.00 95.56 179 THR A O 1
ATOM 1464 N N . ASP A 1 180 ? 11.209 -3.149 -3.020 1.00 95.56 180 ASP A N 1
ATOM 1465 C CA . ASP A 1 180 ? 11.547 -2.982 -4.427 1.00 95.56 180 ASP A CA 1
ATOM 1466 C C . ASP A 1 180 ? 10.296 -2.631 -5.234 1.00 95.56 180 ASP A C 1
ATOM 1468 O O . ASP A 1 180 ? 9.172 -2.948 -4.827 1.00 95.56 180 ASP A O 1
ATOM 1472 N N . PHE A 1 181 ? 10.479 -1.969 -6.373 1.00 95.31 181 PHE A N 1
ATOM 1473 C CA . PHE A 1 181 ? 9.406 -1.563 -7.272 1.00 95.31 181 PHE A CA 1
ATOM 1474 C C . PHE A 1 181 ? 9.755 -1.833 -8.730 1.00 95.31 181 PHE A C 1
ATOM 1476 O O . PHE A 1 181 ? 10.863 -1.564 -9.187 1.00 95.31 181 PHE A O 1
ATOM 1483 N N . VAL A 1 182 ? 8.739 -2.236 -9.483 1.00 93.62 182 VAL A N 1
ATOM 1484 C CA . VAL A 1 182 ? 8.744 -2.196 -10.942 1.00 93.62 182 VAL A CA 1
ATOM 1485 C C . VAL A 1 182 ? 8.244 -0.830 -11.402 1.00 93.62 182 VAL A C 1
ATOM 1487 O O . VAL A 1 182 ? 7.158 -0.393 -11.010 1.00 93.62 182 VAL A O 1
ATOM 1490 N N . VAL A 1 183 ? 9.032 -0.148 -12.232 1.00 93.62 183 VAL A N 1
ATOM 1491 C CA . VAL A 1 183 ? 8.665 1.134 -12.836 1.00 93.62 183 VAL A CA 1
ATOM 1492 C C . VAL A 1 183 ? 7.995 0.884 -14.180 1.00 93.62 183 VAL A C 1
ATOM 1494 O O . VAL A 1 183 ? 8.624 0.353 -15.095 1.00 93.62 183 VAL A O 1
ATOM 1497 N N . LEU A 1 184 ? 6.737 1.305 -14.309 1.00 92.31 184 LEU A N 1
ATOM 1498 C CA . LEU A 1 184 ? 5.971 1.210 -15.554 1.00 92.31 184 LEU A CA 1
ATOM 1499 C C . LEU A 1 184 ? 5.696 2.592 -16.157 1.00 92.31 184 LEU A C 1
ATOM 1501 O O . LEU A 1 184 ? 5.465 3.552 -15.420 1.00 92.31 184 LEU A O 1
ATOM 1505 N N . GLU A 1 185 ? 5.694 2.699 -17.485 1.00 90.94 185 GLU A N 1
ATOM 1506 C CA . GLU A 1 185 ? 5.380 3.927 -18.225 1.00 90.94 185 GLU A CA 1
ATOM 1507 C C . GLU A 1 185 ? 3.941 4.368 -17.931 1.00 90.94 185 GLU A C 1
ATOM 1509 O O . GLU A 1 185 ? 3.718 5.474 -17.425 1.00 90.94 185 GLU A O 1
ATOM 1514 N N . ASP A 1 186 ? 2.985 3.461 -18.152 1.00 84.81 186 ASP A N 1
ATOM 1515 C CA . ASP A 1 186 ? 1.581 3.620 -17.800 1.00 84.81 186 ASP A CA 1
ATOM 1516 C C . ASP A 1 186 ? 1.058 2.372 -17.068 1.00 84.81 186 ASP A C 1
ATOM 1518 O O . ASP A 1 186 ? 1.387 1.224 -17.370 1.00 84.81 186 ASP A O 1
ATOM 1522 N N . VAL A 1 187 ? 0.228 2.609 -16.060 1.00 83.69 187 VAL A N 1
ATOM 1523 C CA . VAL A 1 187 ? -0.442 1.560 -15.283 1.00 83.69 187 VAL A CA 1
ATOM 1524 C C . VAL A 1 187 ? -1.925 1.455 -15.620 1.00 83.69 187 VAL A C 1
ATOM 1526 O O . VAL A 1 187 ? -2.554 0.483 -15.210 1.00 83.69 187 VAL A O 1
ATOM 1529 N N . GLY A 1 188 ? -2.484 2.414 -16.368 1.00 79.75 188 GLY A N 1
ATOM 1530 C CA . GLY A 1 188 ? -3.907 2.454 -16.715 1.00 79.75 188 GLY A CA 1
ATOM 1531 C C . GLY A 1 188 ? -4.367 1.245 -17.527 1.00 79.75 188 GLY A C 1
ATOM 1532 O O . GLY A 1 188 ? -5.517 0.830 -17.432 1.00 79.75 188 GLY A O 1
ATOM 1533 N N . GLU A 1 189 ? -3.457 0.615 -18.270 1.00 69.94 189 GLU A N 1
ATOM 1534 C CA . GLU A 1 189 ? -3.755 -0.620 -19.002 1.00 69.94 189 GLU A CA 1
ATOM 1535 C C . GLU A 1 189 ? -3.936 -1.838 -18.089 1.00 69.94 189 GLU A C 1
ATOM 1537 O O . GLU A 1 189 ? -4.618 -2.790 -18.460 1.00 69.94 189 GLU A O 1
ATOM 1542 N N . PHE A 1 190 ? -3.344 -1.807 -16.895 1.00 68.00 190 PHE A N 1
ATOM 1543 C CA . PHE A 1 190 ? -3.378 -2.914 -15.939 1.00 68.00 190 PHE A CA 1
ATOM 1544 C C . PHE A 1 190 ? -4.407 -2.662 -14.842 1.00 68.00 190 PHE A C 1
ATOM 1546 O O . PHE A 1 190 ? -5.019 -3.593 -14.325 1.00 68.00 190 PHE A O 1
ATOM 1553 N N . ILE A 1 191 ? -4.592 -1.399 -14.464 1.00 69.69 191 ILE A N 1
ATOM 1554 C CA . ILE A 1 191 ? -5.327 -1.007 -13.274 1.00 69.69 191 ILE A CA 1
ATOM 1555 C C . ILE A 1 191 ? -6.340 0.060 -13.669 1.00 69.69 191 ILE A C 1
ATOM 1557 O O . ILE A 1 191 ? -5.977 1.158 -14.077 1.00 69.69 191 ILE A O 1
ATOM 1561 N N . LEU A 1 192 ? -7.620 -0.229 -13.427 1.00 64.94 192 LEU A N 1
ATOM 1562 C CA . LEU A 1 192 ? -8.762 0.666 -13.688 1.00 64.94 192 LEU A CA 1
ATOM 1563 C C . LEU A 1 192 ? -8.776 1.940 -12.813 1.00 64.94 192 LEU A C 1
ATOM 1565 O O . LEU A 1 192 ? -9.743 2.701 -12.780 1.00 64.94 192 LEU A O 1
ATOM 1569 N N . ILE A 1 193 ? -7.706 2.151 -12.055 1.00 63.62 193 ILE A N 1
ATOM 1570 C CA . ILE A 1 193 ? -7.480 3.300 -11.203 1.00 63.62 193 ILE A CA 1
ATOM 1571 C C . ILE A 1 193 ? -6.549 4.218 -11.986 1.00 63.62 193 ILE A C 1
ATOM 1573 O O . ILE A 1 193 ? -5.350 4.265 -11.720 1.00 63.62 193 ILE A O 1
ATOM 1577 N N . ASP A 1 194 ? -7.117 5.014 -12.895 1.00 62.69 194 ASP A N 1
ATOM 1578 C CA . ASP A 1 194 ? -6.432 6.003 -13.759 1.00 62.69 194 ASP A CA 1
ATOM 1579 C C . ASP A 1 194 ? -5.549 7.028 -13.003 1.00 62.69 194 ASP A C 1
ATOM 1581 O O . ASP A 1 194 ? -4.987 7.967 -13.569 1.00 62.69 194 ASP A O 1
ATOM 1585 N N . LYS A 1 195 ? -5.483 6.928 -11.674 1.00 72.62 195 LYS A N 1
ATOM 1586 C CA . LYS A 1 195 ? -4.779 7.832 -10.764 1.00 72.62 195 LYS A CA 1
ATOM 1587 C C . LYS A 1 195 ? -3.830 7.122 -9.809 1.00 72.62 195 LYS A C 1
ATOM 1589 O O . LYS A 1 195 ? -3.170 7.811 -9.025 1.00 72.62 195 LYS A O 1
ATOM 1594 N N . ALA A 1 196 ? -3.764 5.792 -9.832 1.00 82.06 196 ALA A N 1
ATOM 1595 C CA . ALA A 1 196 ? -2.823 5.054 -9.011 1.00 82.06 196 ALA A CA 1
ATOM 1596 C C . ALA A 1 196 ? -1.408 5.362 -9.498 1.00 82.06 196 ALA A C 1
ATOM 1598 O O . ALA A 1 196 ? -0.999 4.993 -10.588 1.00 82.06 196 ALA A O 1
ATOM 1599 N N . LYS A 1 197 ? -0.653 6.096 -8.684 1.00 91.06 197 LYS A N 1
ATOM 1600 C CA . LYS A 1 197 ? 0.767 6.354 -8.950 1.00 91.06 197 LYS A CA 1
ATOM 1601 C C . LYS A 1 197 ? 1.661 5.237 -8.423 1.00 91.06 197 LYS A C 1
ATOM 1603 O O . LYS A 1 197 ? 2.776 5.085 -8.916 1.00 91.06 197 LYS A O 1
ATOM 1608 N N . PHE A 1 198 ? 1.163 4.519 -7.416 1.00 92.25 198 PHE A N 1
ATOM 1609 C CA . PHE A 1 198 ? 1.853 3.468 -6.688 1.00 92.25 198 PHE A CA 1
ATOM 1610 C C . PHE A 1 198 ? 0.867 2.373 -6.309 1.00 92.25 198 PHE A C 1
ATOM 1612 O O . PHE A 1 198 ? -0.219 2.663 -5.793 1.00 92.25 198 PHE A O 1
ATOM 1619 N N . MET A 1 199 ? 1.301 1.139 -6.520 1.00 92.88 199 MET A N 1
ATOM 1620 C CA . MET A 1 199 ? 0.620 -0.079 -6.123 1.00 92.88 199 MET A CA 1
ATOM 1621 C C . MET A 1 199 ? 1.550 -0.857 -5.205 1.00 92.88 199 MET A C 1
ATOM 1623 O O . MET A 1 199 ? 2.714 -1.087 -5.529 1.00 92.88 199 MET A O 1
ATOM 1627 N N . MET A 1 200 ? 1.029 -1.274 -4.067 1.00 94.75 200 MET A N 1
ATOM 1628 C CA . MET A 1 200 ? 1.733 -2.077 -3.085 1.00 94.75 200 MET A CA 1
ATOM 1629 C C . MET A 1 200 ? 1.165 -3.481 -3.161 1.00 94.75 200 MET A C 1
ATOM 1631 O O . MET A 1 200 ? -0.033 -3.681 -2.961 1.00 94.75 200 MET A O 1
ATOM 1635 N N . GLY A 1 201 ? 2.032 -4.427 -3.487 1.00 93.62 201 GLY A N 1
ATOM 1636 C CA . GLY A 1 201 ? 1.665 -5.812 -3.675 1.00 93.62 201 GLY A CA 1
ATOM 1637 C C . GLY A 1 201 ? 1.918 -6.679 -2.449 1.00 93.62 201 GLY A C 1
ATOM 1638 O O . GLY A 1 201 ? 2.133 -6.235 -1.314 1.00 93.62 201 GLY A O 1
ATOM 1639 N N . ASN A 1 202 ? 1.965 -7.973 -2.718 1.00 92.88 202 ASN A N 1
ATOM 1640 C CA . ASN A 1 202 ? 2.331 -9.020 -1.788 1.00 92.88 202 ASN A CA 1
ATOM 1641 C C . ASN A 1 202 ? 3.740 -8.850 -1.177 1.00 92.88 202 ASN A C 1
ATOM 1643 O O . ASN A 1 202 ? 3.870 -9.121 0.020 1.00 92.88 202 ASN A O 1
ATOM 1647 N N . PRO A 1 203 ? 4.784 -8.367 -1.889 1.00 94.56 203 PRO A N 1
ATOM 1648 C CA . PRO A 1 203 ? 6.095 -8.145 -1.274 1.00 94.56 203 PRO A CA 1
ATOM 1649 C C . PRO A 1 203 ? 6.008 -7.155 -0.109 1.00 94.56 203 PRO A C 1
ATOM 1651 O O . PRO A 1 203 ? 6.466 -7.442 1.000 1.00 94.56 203 PRO A O 1
ATOM 1654 N N . PHE A 1 204 ? 5.304 -6.038 -0.313 1.00 95.56 204 PHE A N 1
ATOM 1655 C CA . PHE A 1 204 ? 5.074 -5.058 0.741 1.00 95.56 204 PHE A CA 1
ATOM 1656 C C . PHE A 1 204 ? 4.233 -5.631 1.892 1.00 95.56 204 PHE A C 1
ATOM 1658 O O . PHE A 1 204 ? 4.539 -5.407 3.065 1.00 95.56 204 PHE A O 1
ATOM 1665 N N . ARG A 1 205 ? 3.207 -6.439 1.597 1.00 94.81 205 ARG A N 1
ATOM 1666 C CA . ARG A 1 205 ? 2.416 -7.135 2.628 1.00 94.81 205 ARG A CA 1
ATOM 1667 C C . ARG A 1 205 ? 3.288 -8.030 3.512 1.00 94.81 205 ARG A C 1
ATOM 1669 O O . ARG A 1 205 ? 3.155 -7.986 4.736 1.00 94.81 205 ARG A O 1
ATOM 1676 N N . LYS A 1 206 ? 4.163 -8.837 2.901 1.00 94.56 206 LYS A N 1
ATOM 1677 C CA . LYS A 1 206 ? 5.053 -9.774 3.602 1.00 94.56 206 LYS A CA 1
ATOM 1678 C C . LYS A 1 206 ? 5.984 -9.030 4.557 1.00 94.56 206 LYS A C 1
ATOM 1680 O O . LYS A 1 206 ? 6.052 -9.395 5.731 1.00 94.56 206 LYS A O 1
ATOM 1685 N N . ILE A 1 207 ? 6.646 -7.968 4.086 1.00 94.06 207 ILE A N 1
ATOM 1686 C CA . ILE A 1 207 ? 7.628 -7.246 4.907 1.00 94.06 207 ILE A CA 1
ATOM 1687 C C . ILE A 1 207 ? 6.974 -6.441 6.032 1.00 94.06 207 ILE A C 1
ATOM 1689 O O . ILE A 1 207 ? 7.474 -6.404 7.156 1.00 94.06 207 ILE A O 1
ATOM 1693 N N . THR A 1 208 ? 5.818 -5.834 5.763 1.00 94.31 208 THR A N 1
ATOM 1694 C CA . THR A 1 208 ? 5.108 -5.020 6.759 1.00 94.31 208 THR A CA 1
ATOM 1695 C C . THR A 1 208 ? 4.284 -5.849 7.740 1.00 94.31 208 THR A C 1
ATOM 1697 O O . THR A 1 208 ? 3.836 -5.312 8.754 1.00 94.31 208 THR A O 1
ATOM 1700 N N . LYS A 1 209 ? 4.088 -7.146 7.455 1.00 95.56 209 LYS A N 1
ATOM 1701 C CA . LYS A 1 209 ? 3.126 -8.022 8.142 1.00 95.56 209 LYS A CA 1
ATOM 1702 C C . LYS A 1 209 ? 1.743 -7.370 8.213 1.00 95.56 209 LYS A C 1
ATOM 1704 O O . LYS A 1 209 ? 1.076 -7.423 9.245 1.00 95.56 209 LYS A O 1
ATOM 1709 N N . LEU A 1 210 ? 1.355 -6.712 7.118 1.00 94.12 210 LEU A N 1
ATOM 1710 C CA . LEU A 1 210 ? 0.109 -5.967 7.018 1.00 94.12 210 LEU A CA 1
ATOM 1711 C C . LEU A 1 210 ? -1.081 -6.887 7.280 1.00 94.12 210 LEU A C 1
ATOM 1713 O O . LEU A 1 210 ? -1.274 -7.894 6.592 1.00 94.12 210 LEU A O 1
ATOM 1717 N N . GLU A 1 211 ? -1.902 -6.500 8.247 1.00 94.81 211 GLU A N 1
ATOM 1718 C CA . GLU A 1 211 ? -3.190 -7.132 8.490 1.00 94.81 211 GLU A CA 1
ATOM 1719 C C . GLU A 1 211 ? -4.282 -6.312 7.812 1.00 94.81 211 GLU A C 1
ATOM 1721 O O . GLU A 1 211 ? -4.313 -5.086 7.923 1.00 94.81 211 GLU A O 1
ATOM 1726 N N . TYR A 1 212 ? -5.200 -6.985 7.128 1.00 92.12 212 TYR A N 1
ATOM 1727 C CA . TYR A 1 212 ? -6.337 -6.339 6.495 1.00 92.12 212 TYR A CA 1
ATOM 1728 C C . TYR A 1 212 ? -7.608 -7.159 6.725 1.00 92.12 212 TYR A C 1
ATOM 1730 O O . TYR A 1 212 ? -7.617 -8.375 6.540 1.00 92.12 212 TYR A O 1
ATOM 1738 N N . ASP A 1 213 ? -8.666 -6.474 7.152 1.00 91.12 213 ASP A N 1
ATOM 1739 C CA . ASP A 1 213 ? -10.014 -7.000 7.341 1.00 91.12 213 ASP A CA 1
ATOM 1740 C C . ASP A 1 213 ? -10.920 -6.372 6.280 1.00 91.12 213 ASP A C 1
ATOM 1742 O O . ASP A 1 213 ? -11.308 -5.204 6.396 1.00 91.12 213 ASP A O 1
ATOM 1746 N N . CYS A 1 214 ? -11.255 -7.151 5.250 1.00 85.25 214 CYS A N 1
ATOM 1747 C CA . CYS A 1 214 ? -12.101 -6.688 4.155 1.00 85.25 214 CYS A CA 1
ATOM 1748 C C . CYS A 1 214 ? -13.522 -6.363 4.571 1.00 85.25 214 CYS A C 1
ATOM 1750 O O . CYS A 1 214 ? -14.093 -5.387 4.101 1.00 85.25 214 CYS A O 1
ATOM 1752 N N . THR A 1 215 ? -14.069 -7.105 5.528 1.00 85.88 215 THR A N 1
ATOM 1753 C CA . THR A 1 215 ? -15.444 -6.891 5.983 1.00 85.88 215 THR A CA 1
ATOM 1754 C C . THR A 1 215 ? -15.615 -5.536 6.662 1.00 85.88 215 THR A C 1
ATOM 1756 O O . THR A 1 215 ? -16.683 -4.929 6.588 1.00 85.88 215 THR A O 1
ATOM 1759 N N . LYS A 1 216 ? -14.551 -5.036 7.300 1.00 90.00 216 LYS A N 1
ATOM 1760 C CA . LYS A 1 216 ? -14.540 -3.736 7.982 1.00 90.00 216 LYS A CA 1
ATOM 1761 C C . LYS A 1 216 ? -13.807 -2.652 7.196 1.00 90.00 216 LYS A C 1
ATOM 1763 O O . LYS A 1 216 ? -13.833 -1.491 7.608 1.00 90.00 216 LYS A O 1
ATOM 1768 N N . GLY A 1 217 ? -13.137 -3.008 6.100 1.00 90.31 217 GLY A N 1
ATOM 1769 C CA . GLY A 1 217 ? -12.228 -2.120 5.380 1.00 90.31 217 GLY A CA 1
ATOM 1770 C C . GLY A 1 217 ? -11.147 -1.558 6.299 1.00 90.31 217 GLY A C 1
ATOM 1771 O O . GLY A 1 217 ? -10.882 -0.360 6.267 1.00 90.31 217 GLY A O 1
ATOM 1772 N N . LEU A 1 218 ? -10.585 -2.389 7.180 1.00 93.75 218 LEU A N 1
ATOM 1773 C CA . LEU A 1 218 ? -9.543 -1.973 8.118 1.00 93.75 218 LEU A CA 1
ATOM 1774 C C . LEU A 1 218 ? -8.196 -2.528 7.688 1.00 93.75 218 LEU A C 1
ATOM 1776 O O . LEU A 1 218 ? -8.062 -3.727 7.488 1.00 93.75 218 LEU A O 1
ATOM 1780 N N . MET A 1 219 ? -7.187 -1.670 7.624 1.00 95.19 219 MET A N 1
ATOM 1781 C CA . MET A 1 219 ? -5.805 -2.030 7.325 1.00 95.19 219 MET A CA 1
ATOM 1782 C C . MET A 1 219 ? -4.921 -1.628 8.501 1.00 95.19 219 MET A C 1
ATOM 1784 O O . MET A 1 219 ? -4.938 -0.469 8.897 1.00 95.19 219 MET A O 1
ATOM 1788 N N . SER A 1 220 ? -4.164 -2.561 9.075 1.00 95.94 220 SER A N 1
ATOM 1789 C CA . SER A 1 220 ? -3.371 -2.328 10.285 1.00 95.94 220 SER A CA 1
ATOM 1790 C C . SER A 1 220 ? -1.898 -2.672 10.099 1.00 95.94 220 SER A C 1
ATOM 1792 O O . SER A 1 220 ? -1.546 -3.795 9.740 1.00 95.94 220 SER A O 1
ATOM 1794 N N . PHE A 1 221 ? -1.043 -1.710 10.430 1.00 94.50 221 PHE A N 1
ATOM 1795 C CA . PHE A 1 221 ? 0.400 -1.870 10.535 1.00 94.50 221 PHE A CA 1
ATOM 1796 C C . PHE A 1 221 ? 0.764 -1.992 12.011 1.00 94.50 221 PHE A C 1
ATOM 1798 O O . PHE A 1 221 ? 0.511 -1.067 12.787 1.00 94.50 221 PHE A O 1
ATOM 1805 N N . LYS A 1 222 ? 1.374 -3.112 12.403 1.00 92.44 222 LYS A N 1
ATOM 1806 C CA . LYS A 1 222 ? 1.748 -3.375 13.796 1.00 92.44 222 LYS A CA 1
ATOM 1807 C C . LYS A 1 222 ? 3.259 -3.414 13.962 1.00 92.44 222 LYS A C 1
ATOM 1809 O O . LYS A 1 222 ? 3.965 -4.111 13.237 1.00 92.44 222 LYS A O 1
ATOM 1814 N N . ARG A 1 223 ? 3.743 -2.732 14.995 1.00 86.62 223 ARG A N 1
ATOM 1815 C CA . ARG A 1 223 ? 5.094 -2.875 15.541 1.00 86.62 223 ARG A CA 1
ATOM 1816 C C . ARG A 1 223 ? 4.988 -3.043 17.054 1.00 86.62 223 ARG A C 1
ATOM 1818 O O . ARG A 1 223 ? 3.943 -2.779 17.635 1.00 86.62 223 ARG A O 1
ATOM 1825 N N . ILE A 1 224 ? 6.073 -3.482 17.688 1.00 81.44 224 ILE A N 1
ATOM 1826 C CA . ILE A 1 224 ? 6.123 -3.875 19.109 1.00 81.44 224 ILE A CA 1
ATOM 1827 C C . ILE A 1 224 ? 5.379 -2.891 20.027 1.00 81.44 224 ILE A C 1
ATOM 1829 O O . ILE A 1 224 ? 4.641 -3.319 20.911 1.00 81.44 224 ILE A O 1
ATOM 1833 N N . PHE A 1 225 ? 5.524 -1.585 19.790 1.00 82.81 225 PHE A N 1
ATOM 1834 C CA . PHE A 1 225 ? 4.929 -0.558 20.643 1.00 82.81 225 PHE A CA 1
ATOM 1835 C C . PHE A 1 225 ? 3.822 0.264 19.987 1.00 82.81 225 PHE A C 1
ATOM 1837 O O . PHE A 1 225 ? 3.122 0.960 20.711 1.00 82.81 225 PHE A O 1
ATOM 1844 N N . ASP A 1 226 ? 3.590 0.141 18.680 1.00 85.56 226 ASP A N 1
ATOM 1845 C CA . ASP A 1 226 ? 2.687 1.026 17.941 1.00 85.56 226 ASP A CA 1
ATOM 1846 C C . ASP A 1 226 ? 1.793 0.253 16.972 1.00 85.56 226 ASP A C 1
ATOM 1848 O O . ASP A 1 226 ? 2.195 -0.749 16.378 1.00 85.56 226 ASP A O 1
ATOM 1852 N N . ASN A 1 227 ? 0.572 0.753 16.786 1.00 92.06 227 ASN A N 1
ATOM 1853 C CA . ASN A 1 227 ? -0.363 0.255 15.788 1.00 92.06 227 ASN A CA 1
ATOM 1854 C C . ASN A 1 227 ? -0.945 1.430 14.993 1.00 92.06 227 ASN A C 1
ATOM 1856 O O . ASN A 1 227 ? -1.431 2.409 15.574 1.00 92.06 227 ASN A O 1
ATOM 1860 N N . TYR A 1 228 ? -0.919 1.310 13.670 1.00 91.62 228 TYR A N 1
ATOM 1861 C CA . TYR A 1 228 ? -1.568 2.241 12.757 1.00 91.62 228 TYR A CA 1
ATOM 1862 C C . TYR A 1 228 ? -2.659 1.518 11.998 1.00 91.62 228 TYR A C 1
ATOM 1864 O O . TYR A 1 228 ? -2.374 0.708 11.122 1.00 91.62 228 TYR A O 1
ATOM 1872 N N . THR A 1 229 ? -3.904 1.845 12.326 1.00 95.12 229 THR A N 1
ATOM 1873 C CA . THR A 1 229 ? -5.072 1.296 11.648 1.00 95.12 229 THR A CA 1
ATOM 1874 C C . THR A 1 229 ? -5.687 2.367 10.761 1.00 95.12 229 THR A C 1
ATOM 1876 O O . THR A 1 229 ? -6.034 3.447 11.232 1.00 95.12 229 THR A O 1
ATOM 1879 N N . PHE A 1 230 ? -5.828 2.071 9.478 1.00 94.38 230 PHE A N 1
ATOM 1880 C CA . PHE A 1 230 ? -6.569 2.861 8.508 1.00 94.38 230 PHE A CA 1
ATOM 1881 C C . PHE A 1 230 ? -7.926 2.212 8.263 1.00 94.38 230 PHE A C 1
ATOM 1883 O O . PHE A 1 230 ? -8.022 0.991 8.172 1.00 94.38 230 PHE A O 1
ATOM 1890 N N . GLN A 1 231 ? -8.959 3.034 8.144 1.00 93.94 231 GLN A N 1
ATOM 1891 C CA . GLN A 1 231 ? -10.303 2.638 7.764 1.00 93.94 231 GLN A CA 1
ATOM 1892 C C . GLN A 1 231 ? -10.639 3.220 6.398 1.00 93.94 231 GLN A C 1
ATOM 1894 O O . GLN A 1 231 ? -10.451 4.418 6.155 1.00 93.94 231 GLN A O 1
ATOM 1899 N N . MET A 1 232 ? -11.139 2.368 5.512 1.00 91.50 232 MET A N 1
ATOM 1900 C CA . MET A 1 232 ? -11.536 2.782 4.178 1.00 91.50 232 MET A CA 1
ATOM 1901 C C . MET A 1 232 ? -12.857 3.562 4.230 1.00 91.50 232 MET A C 1
ATOM 1903 O O . MET A 1 232 ? -13.775 3.167 4.952 1.00 91.50 232 MET A O 1
ATOM 1907 N N . PRO A 1 233 ? -12.997 4.671 3.486 1.00 86.56 233 PRO A N 1
ATOM 1908 C CA . PRO A 1 233 ? -14.161 5.546 3.615 1.00 86.56 233 PRO A CA 1
ATOM 1909 C C . PRO A 1 233 ? -15.503 4.875 3.304 1.00 86.56 233 PRO A C 1
ATOM 1911 O O . PRO A 1 233 ? -16.506 5.189 3.942 1.00 86.56 233 PRO A O 1
ATOM 1914 N N . HIS A 1 234 ? -15.538 3.938 2.355 1.00 84.00 234 HIS A N 1
ATOM 1915 C CA . HIS A 1 234 ? -16.770 3.271 1.925 1.00 84.00 234 HIS A CA 1
ATOM 1916 C C . HIS A 1 234 ? -17.337 2.302 2.976 1.00 84.00 234 HIS A C 1
ATOM 1918 O O . HIS A 1 234 ? -18.530 1.981 2.934 1.00 84.00 234 HIS A O 1
ATOM 1924 N N . THR A 1 235 ? -16.529 1.859 3.949 1.00 85.50 235 THR A N 1
ATOM 1925 C CA . THR A 1 235 ? -17.006 1.006 5.053 1.00 85.50 235 THR A CA 1
ATOM 1926 C C . THR A 1 235 ? -17.614 1.800 6.205 1.00 85.50 235 THR A C 1
ATOM 1928 O O . THR A 1 235 ? -18.251 1.224 7.090 1.00 85.50 235 THR A O 1
ATOM 1931 N N . ILE A 1 236 ? -17.500 3.129 6.180 1.00 84.25 236 ILE A N 1
ATOM 1932 C CA . ILE A 1 236 ? -18.088 4.011 7.184 1.00 84.25 236 ILE A CA 1
ATOM 1933 C C . ILE A 1 236 ? -19.560 4.238 6.831 1.00 84.25 236 ILE A C 1
ATOM 1935 O O . ILE A 1 236 ? -19.894 4.939 5.875 1.00 84.25 236 ILE A O 1
ATOM 1939 N N . LEU A 1 237 ? -20.456 3.640 7.624 1.00 80.19 237 LEU A N 1
ATOM 1940 C CA . LEU A 1 237 ? -21.906 3.664 7.391 1.00 80.19 237 LEU A CA 1
ATOM 1941 C C . LEU A 1 237 ? -22.466 5.081 7.207 1.00 80.19 237 LEU A C 1
ATOM 1943 O O . LEU A 1 237 ? -23.311 5.289 6.342 1.00 80.19 237 LEU A O 1
ATOM 1947 N N . GLU A 1 238 ? -21.960 6.052 7.966 1.00 74.81 238 GLU A N 1
ATOM 1948 C CA . GLU A 1 238 ? -22.423 7.446 7.933 1.00 74.81 238 GLU A CA 1
ATOM 1949 C C . GLU A 1 238 ? -22.170 8.136 6.585 1.00 74.81 238 GLU A C 1
ATOM 1951 O O . GLU A 1 238 ? -22.916 9.034 6.196 1.00 74.81 238 GLU A O 1
ATOM 1956 N N . ILE A 1 239 ? -21.1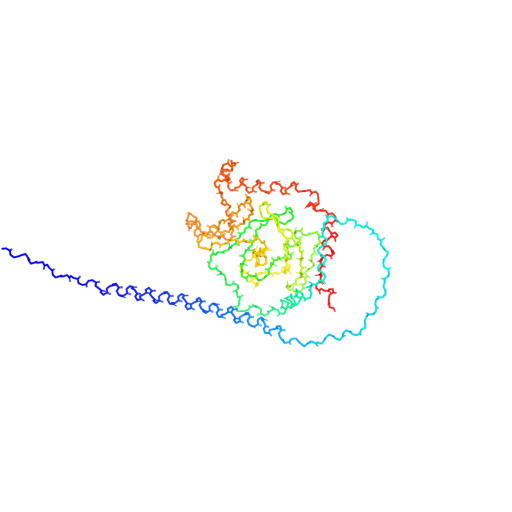55 7.695 5.836 1.00 70.62 239 ILE A N 1
ATOM 1957 C CA . ILE A 1 239 ? -20.769 8.321 4.567 1.00 70.62 239 ILE A CA 1
ATOM 1958 C C . ILE A 1 239 ? -21.546 7.696 3.391 1.00 70.62 239 ILE A C 1
ATOM 1960 O O . ILE A 1 239 ? -21.628 8.291 2.317 1.00 70.62 239 ILE A O 1
ATOM 1964 N N . LYS A 1 240 ? -22.193 6.529 3.567 1.00 66.06 240 LYS A N 1
ATOM 1965 C CA . LYS A 1 240 ? -22.915 5.818 2.485 1.00 66.06 240 LYS A CA 1
ATOM 1966 C C . LYS A 1 240 ? -24.011 6.651 1.814 1.00 66.06 240 LYS A C 1
ATOM 1968 O O . LYS A 1 240 ? -24.373 6.381 0.672 1.00 66.06 240 LYS A O 1
ATOM 1973 N N . HIS A 1 241 ? -24.519 7.680 2.487 1.00 72.69 241 HIS A N 1
ATOM 1974 C CA . HIS A 1 241 ? -25.534 8.578 1.936 1.00 72.69 241 HIS A CA 1
ATOM 1975 C C . HIS A 1 241 ? -25.001 9.549 0.867 1.00 72.69 241 HIS A C 1
ATOM 1977 O O . HIS A 1 241 ? -25.789 10.222 0.207 1.00 72.69 241 HIS A O 1
ATOM 1983 N N . TRP A 1 242 ? -23.685 9.615 0.642 1.00 75.56 242 TRP A N 1
ATOM 1984 C CA . TRP A 1 242 ? -23.056 10.522 -0.323 1.00 75.56 242 TRP A CA 1
ATOM 1985 C C . TRP A 1 242 ? -22.967 9.899 -1.727 1.00 75.56 242 TRP A C 1
ATOM 1987 O O . TRP A 1 242 ? -21.906 9.895 -2.346 1.00 75.56 242 TRP A O 1
ATOM 1997 N N . GLY A 1 243 ? -24.086 9.378 -2.245 1.00 68.62 243 GLY A N 1
ATOM 1998 C CA . GLY A 1 243 ? -24.174 8.513 -3.438 1.00 68.62 243 GLY A CA 1
ATOM 1999 C C . GLY A 1 243 ? -23.645 9.060 -4.778 1.00 68.62 243 GLY A C 1
ATOM 2000 O O . GLY A 1 243 ? -23.760 8.378 -5.788 1.00 68.62 243 GLY A O 1
ATOM 2001 N N . HIS A 1 244 ? -23.056 10.257 -4.810 1.00 74.81 244 HIS A N 1
ATOM 2002 C CA . HIS A 1 244 ? -22.407 10.845 -5.988 1.00 74.81 244 HIS A CA 1
ATOM 2003 C C . HIS A 1 244 ? -20.882 11.035 -5.811 1.00 74.81 244 HIS A C 1
ATOM 2005 O O . HIS A 1 244 ? -20.187 11.483 -6.726 1.00 74.81 244 HIS A O 1
ATOM 2011 N N . VAL A 1 245 ? -20.316 10.736 -4.637 1.00 75.06 245 VAL A N 1
A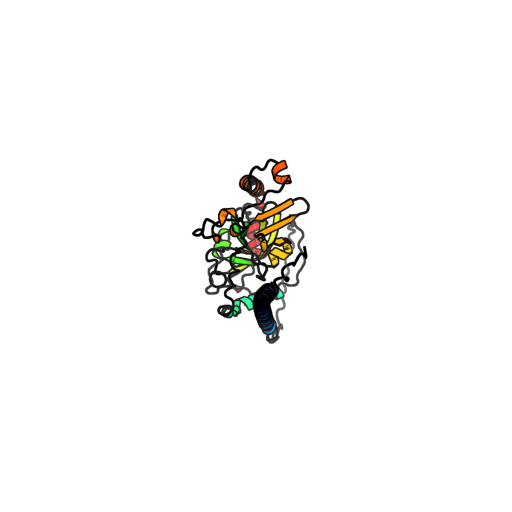TOM 2012 C CA . VAL A 1 245 ? -18.884 10.940 -4.390 1.00 75.06 245 VAL A CA 1
ATOM 2013 C C . VAL A 1 245 ? -18.092 9.696 -4.781 1.00 75.06 245 VAL A C 1
ATOM 2015 O O . VAL A 1 245 ? -18.325 8.601 -4.286 1.00 75.06 245 VAL A O 1
ATOM 2018 N N . SER A 1 246 ? -17.115 9.892 -5.668 1.00 76.00 246 SER A N 1
ATOM 2019 C CA . SER A 1 246 ? -16.105 8.887 -6.012 1.00 76.00 246 SER A CA 1
ATOM 2020 C C . SER A 1 246 ? -15.262 8.578 -4.775 1.00 76.00 246 SER A C 1
ATOM 2022 O O . SER A 1 246 ? -14.395 9.375 -4.411 1.00 76.00 246 SER A O 1
ATOM 2024 N N . TRP A 1 247 ? -15.513 7.435 -4.139 1.00 75.00 247 TRP A N 1
ATOM 2025 C CA . TRP A 1 247 ? -14.828 6.984 -2.922 1.00 75.00 247 TRP A CA 1
ATOM 2026 C C . TRP A 1 247 ? -13.307 6.944 -3.056 1.00 75.00 247 TRP A C 1
ATOM 2028 O O . TRP A 1 247 ? -12.613 7.350 -2.131 1.00 75.00 247 TRP A O 1
ATOM 2038 N N . SER A 1 248 ? -12.801 6.615 -4.247 1.00 71.19 248 SER A N 1
ATOM 2039 C CA . SER A 1 248 ? -11.374 6.646 -4.604 1.00 71.19 248 SER A CA 1
ATOM 2040 C C . SER A 1 248 ? -10.693 8.013 -4.430 1.00 71.19 248 SER A C 1
ATOM 2042 O O . SER A 1 248 ? -9.468 8.113 -4.446 1.00 71.19 248 SER A O 1
ATOM 2044 N N . LYS A 1 249 ? -11.460 9.101 -4.266 1.00 78.81 249 LYS A N 1
ATOM 2045 C CA . LYS A 1 249 ? -10.920 10.443 -3.986 1.00 78.81 249 LYS A CA 1
ATOM 2046 C C . LYS A 1 249 ? -10.788 10.741 -2.496 1.00 78.81 249 LYS A C 1
ATOM 2048 O O . LYS A 1 249 ? -10.082 11.686 -2.143 1.00 78.81 249 LYS A O 1
ATOM 2053 N N . ILE A 1 250 ? -11.487 10.002 -1.638 1.00 81.88 250 ILE A N 1
ATOM 2054 C CA . ILE A 1 250 ? -11.429 10.210 -0.195 1.00 81.88 250 ILE A CA 1
ATOM 2055 C C . ILE A 1 250 ? -10.273 9.358 0.333 1.00 81.88 250 ILE A C 1
ATOM 2057 O O . ILE A 1 250 ? -10.284 8.142 0.159 1.00 81.88 250 ILE A O 1
ATOM 2061 N N . PRO A 1 251 ? -9.253 9.963 0.961 1.00 83.69 251 PRO A N 1
ATOM 2062 C CA . PRO A 1 251 ? -8.174 9.181 1.524 1.00 83.69 251 PRO A CA 1
ATOM 2063 C C . PRO A 1 251 ? -8.687 8.336 2.704 1.00 83.69 251 PRO A C 1
ATOM 2065 O O . PRO A 1 251 ? -9.591 8.764 3.426 1.00 83.69 251 PRO A O 1
ATOM 2068 N N . PRO A 1 252 ? -8.059 7.182 2.957 1.00 89.06 252 PRO A N 1
ATOM 2069 C CA . PRO A 1 252 ? -8.291 6.380 4.150 1.00 89.06 252 PRO A CA 1
ATOM 2070 C C . PRO A 1 252 ? -8.170 7.206 5.426 1.00 89.06 252 PRO A C 1
ATOM 2072 O O . PRO A 1 252 ? -7.288 8.065 5.558 1.00 89.06 252 PRO A O 1
ATOM 2075 N N . ILE A 1 253 ? -9.040 6.909 6.384 1.00 91.25 253 ILE A N 1
ATOM 2076 C CA . ILE A 1 253 ? -9.097 7.606 7.662 1.00 91.25 253 ILE A CA 1
ATOM 2077 C C . ILE A 1 253 ? -8.258 6.837 8.671 1.00 91.25 253 ILE A C 1
ATOM 2079 O O . ILE A 1 253 ? -8.457 5.649 8.896 1.00 91.25 253 ILE A O 1
ATOM 2083 N N . LEU A 1 254 ? -7.309 7.519 9.301 1.00 93.06 254 LEU A N 1
ATOM 2084 C CA . LEU A 1 254 ? -6.548 6.940 10.399 1.00 93.06 254 LEU A CA 1
ATOM 2085 C C . LEU A 1 254 ? -7.450 6.800 11.636 1.00 93.06 254 LEU A C 1
ATOM 2087 O O . LEU A 1 254 ? -7.980 7.790 12.137 1.00 93.06 254 LEU A O 1
ATOM 2091 N N . VAL A 1 255 ? -7.582 5.582 12.150 1.00 95.12 255 VAL A N 1
ATOM 2092 C CA . VAL A 1 255 ? -8.341 5.268 13.363 1.00 95.12 255 VAL A CA 1
ATOM 2093 C C . VAL A 1 255 ? -7.470 5.541 14.590 1.00 95.12 255 VAL A C 1
ATOM 2095 O O . VAL A 1 255 ? -6.326 5.087 14.674 1.00 95.12 255 VAL A O 1
ATOM 2098 N N . LEU A 1 256 ? -8.008 6.293 15.553 1.00 94.25 256 LEU A N 1
ATOM 2099 C CA . LEU A 1 256 ? -7.346 6.538 16.834 1.00 94.25 256 LEU A CA 1
ATOM 2100 C C . LEU A 1 256 ? -7.610 5.382 17.801 1.00 94.25 256 LEU A C 1
ATOM 2102 O O . LEU A 1 256 ? -8.752 4.988 18.025 1.00 94.25 256 LEU A O 1
ATOM 2106 N N . SER A 1 257 ? -6.548 4.865 18.407 1.00 93.12 257 SER A N 1
ATOM 2107 C CA . SER A 1 257 ? -6.628 3.926 19.523 1.00 93.12 257 SER A CA 1
ATOM 2108 C C . SER A 1 257 ? -6.887 4.659 20.843 1.00 93.12 257 SER A C 1
ATOM 2110 O O . SER A 1 257 ? -6.624 5.856 20.968 1.00 93.12 257 SER A O 1
ATOM 2112 N N . GLN A 1 258 ? -7.311 3.930 21.879 1.00 94.25 258 GLN A N 1
ATOM 2113 C CA . GLN A 1 258 ? -7.464 4.499 23.223 1.00 94.25 258 GLN A CA 1
ATOM 2114 C C . GLN A 1 258 ? -6.164 5.135 23.738 1.00 94.25 258 GLN A C 1
ATOM 2116 O O . GLN A 1 258 ? -6.198 6.174 24.392 1.00 94.25 258 GLN A O 1
ATOM 2121 N N . ARG A 1 259 ? -5.011 4.542 23.400 1.00 92.94 259 ARG A N 1
ATOM 2122 C CA . ARG A 1 259 ? -3.696 5.088 23.749 1.00 92.94 259 ARG A CA 1
ATOM 2123 C C . ARG A 1 259 ? -3.453 6.440 23.083 1.00 92.94 259 ARG A C 1
ATOM 2125 O O . ARG A 1 259 ? -2.917 7.332 23.725 1.00 92.94 259 ARG A O 1
ATOM 2132 N N . ASP A 1 260 ? -3.864 6.603 21.828 1.00 93.19 260 ASP A N 1
ATOM 2133 C CA . ASP A 1 260 ? -3.716 7.878 21.121 1.00 93.19 260 ASP A CA 1
ATOM 2134 C C . ASP A 1 260 ? -4.527 8.984 21.795 1.00 93.19 260 ASP A C 1
ATOM 2136 O O . ASP A 1 260 ? -4.028 10.091 21.985 1.00 93.19 260 ASP A O 1
ATOM 2140 N N . LEU A 1 261 ? -5.750 8.654 22.218 1.00 94.50 261 LEU A N 1
ATOM 2141 C CA . LEU A 1 261 ? -6.599 9.568 22.978 1.00 94.50 261 LEU A CA 1
ATOM 2142 C C . LEU A 1 261 ? -5.952 9.932 24.324 1.00 94.50 261 LEU A C 1
ATOM 2144 O O . LEU A 1 261 ? -5.916 11.105 24.689 1.00 94.50 261 LEU A O 1
ATOM 2148 N N . THR A 1 262 ? -5.383 8.956 25.042 1.00 95.50 262 THR A N 1
ATOM 2149 C CA . THR A 1 262 ? -4.641 9.196 26.295 1.00 95.50 262 THR A CA 1
ATOM 2150 C C . THR A 1 262 ? -3.385 10.048 26.082 1.00 95.50 262 THR A C 1
ATOM 2152 O O . THR A 1 262 ? -3.060 10.869 26.934 1.00 95.50 262 THR A O 1
ATOM 2155 N N . ASN A 1 263 ? -2.723 9.917 24.931 1.00 93.12 263 ASN A N 1
ATOM 2156 C CA . ASN A 1 263 ? -1.585 10.749 24.531 1.00 93.12 263 ASN A CA 1
ATOM 2157 C C . ASN A 1 263 ? -2.000 12.160 24.064 1.00 93.12 263 ASN A C 1
ATOM 2159 O O . ASN A 1 263 ? -1.146 12.954 23.675 1.00 93.12 263 ASN A O 1
ATOM 2163 N N . GLY A 1 264 ? -3.296 12.486 24.107 1.00 95.88 264 GLY A N 1
ATOM 2164 C CA . GLY A 1 264 ? -3.819 13.822 23.836 1.00 95.88 264 GLY A CA 1
ATOM 2165 C C . GLY A 1 264 ? -4.170 14.101 22.375 1.00 95.88 264 GLY A C 1
ATOM 2166 O O . GLY A 1 264 ? -4.516 15.241 22.064 1.00 95.88 264 GLY A O 1
ATOM 2167 N N . PHE A 1 265 ? -4.125 13.106 21.480 1.00 94.12 265 PHE A N 1
ATOM 2168 C CA . PHE A 1 265 ? -4.582 13.286 20.100 1.00 94.12 265 PHE A CA 1
ATOM 2169 C C . PHE A 1 265 ? -6.107 13.381 20.061 1.00 94.12 265 PHE A C 1
ATOM 2171 O O . PHE A 1 265 ? -6.805 12.440 20.437 1.00 94.12 265 PHE A O 1
ATOM 2178 N N . LYS A 1 266 ? -6.639 14.504 19.574 1.00 95.31 266 LYS A N 1
ATOM 2179 C CA . LYS A 1 266 ? -8.090 14.739 19.512 1.00 95.31 266 LYS A CA 1
ATOM 2180 C C . LYS A 1 266 ? -8.717 14.197 18.237 1.00 95.31 266 LYS A C 1
ATOM 2182 O O . LYS A 1 266 ? -9.913 13.926 18.203 1.00 95.31 266 LYS A O 1
ATOM 2187 N N . ASN A 1 267 ? -7.935 14.096 17.165 1.00 92.88 267 ASN A N 1
ATOM 2188 C CA . ASN A 1 267 ? -8.409 13.650 15.861 1.00 92.88 267 ASN A CA 1
ATOM 2189 C C . ASN A 1 267 ? -7.289 12.994 15.035 1.00 92.88 267 ASN A C 1
ATOM 2191 O O . ASN A 1 267 ? -6.095 13.136 15.310 1.00 92.88 267 ASN A O 1
ATOM 2195 N N . ALA A 1 268 ? -7.701 12.266 13.996 1.00 89.50 268 ALA A N 1
ATOM 2196 C CA . ALA A 1 268 ? -6.819 11.564 13.067 1.00 89.50 268 ALA A CA 1
ATOM 2197 C C . ALA A 1 268 ? -5.785 12.489 12.405 1.00 89.50 268 ALA A C 1
ATOM 2199 O O . ALA A 1 268 ? -4.644 12.086 12.177 1.00 89.50 268 ALA A O 1
ATOM 2200 N N . TYR A 1 269 ? -6.174 13.732 12.110 1.00 88.25 269 TYR A N 1
ATOM 2201 C CA . TYR A 1 269 ? -5.308 14.716 11.469 1.00 88.25 269 TYR A CA 1
ATOM 2202 C C . TYR A 1 269 ? -4.140 15.125 12.372 1.00 88.25 269 TYR A C 1
ATOM 2204 O O . TYR A 1 269 ? -3.005 15.150 11.904 1.00 88.25 269 TYR A O 1
ATOM 2212 N N . GLU A 1 270 ? -4.380 15.372 13.662 1.00 90.81 270 GLU A N 1
ATOM 2213 C CA . GLU A 1 270 ? -3.326 15.676 14.639 1.00 90.81 270 GLU A CA 1
ATOM 2214 C C . GLU A 1 270 ? -2.315 14.533 14.751 1.00 90.81 270 GLU A C 1
ATOM 2216 O O . GLU A 1 270 ? -1.110 14.778 14.684 1.00 90.81 270 GLU A O 1
ATOM 2221 N N . LYS A 1 271 ? -2.792 13.284 14.842 1.00 89.75 271 LYS A N 1
ATOM 2222 C CA . LYS A 1 271 ? -1.913 12.109 14.907 1.00 89.75 271 LYS A CA 1
ATOM 2223 C C . LYS A 1 271 ? -1.111 11.939 13.611 1.00 89.75 271 LYS A C 1
ATOM 2225 O O . LYS A 1 271 ? 0.098 11.738 13.659 1.00 89.75 271 LYS A O 1
ATOM 2230 N N . ASN A 1 272 ? -1.754 12.068 12.448 1.00 85.31 272 ASN A N 1
ATOM 2231 C CA . ASN A 1 272 ? -1.097 11.980 11.138 1.00 85.31 272 ASN A CA 1
ATOM 2232 C C . ASN A 1 272 ? -0.045 13.087 10.961 1.00 85.31 272 ASN A C 1
ATOM 2234 O O . ASN A 1 272 ? 1.080 12.813 10.551 1.00 85.31 272 ASN A O 1
ATOM 2238 N N . LYS A 1 273 ? -0.378 14.325 11.345 1.00 86.00 273 LYS A N 1
ATOM 2239 C CA . LYS A 1 273 ? 0.563 15.446 11.350 1.00 86.00 273 LYS A CA 1
ATOM 2240 C C . LYS A 1 273 ? 1.748 15.149 12.261 1.00 86.00 273 LYS A C 1
ATOM 2242 O O . LYS A 1 273 ? 2.874 15.337 11.828 1.00 86.00 273 LYS A O 1
ATOM 2247 N N . PHE A 1 274 ? 1.510 14.662 13.479 1.00 86.81 274 PHE A N 1
ATOM 2248 C CA . PHE A 1 274 ? 2.569 14.315 14.427 1.00 86.81 274 PHE A CA 1
ATOM 2249 C C . PHE A 1 274 ? 3.523 13.246 13.879 1.00 86.81 274 PHE A C 1
ATOM 2251 O O . PHE A 1 274 ? 4.733 13.431 13.966 1.00 86.81 274 PHE A O 1
ATOM 2258 N N . MET A 1 275 ? 2.998 12.182 13.257 1.00 80.69 275 MET A N 1
ATOM 2259 C CA . MET A 1 275 ? 3.824 11.123 12.657 1.00 80.69 275 MET A CA 1
ATOM 2260 C C . MET A 1 275 ? 4.824 11.681 11.651 1.00 80.69 275 MET A C 1
ATOM 2262 O O . MET A 1 275 ? 6.022 11.435 11.754 1.00 80.69 275 MET A O 1
ATOM 2266 N N . TYR A 1 276 ? 4.323 12.460 10.695 1.00 76.94 276 TYR A N 1
ATOM 2267 C CA . TYR A 1 276 ? 5.140 12.955 9.595 1.00 76.94 276 TYR A CA 1
ATOM 2268 C C . TYR A 1 276 ? 5.923 14.221 9.950 1.00 76.94 276 TYR A C 1
ATOM 2270 O O . TYR A 1 276 ? 6.842 14.592 9.227 1.00 76.94 276 TYR A O 1
ATOM 2278 N N . ASN A 1 277 ? 5.629 14.863 11.084 1.00 80.56 277 ASN A N 1
ATOM 2279 C CA . ASN A 1 277 ? 6.411 16.001 11.563 1.00 80.56 277 ASN A CA 1
ATOM 2280 C C . ASN A 1 277 ? 7.859 15.597 11.870 1.00 80.56 277 ASN A C 1
ATOM 2282 O O . ASN A 1 277 ? 8.780 16.365 11.613 1.00 80.56 277 ASN A O 1
ATOM 2286 N N . ASN A 1 278 ? 8.062 14.372 12.364 1.00 68.81 278 ASN A N 1
ATOM 2287 C CA . ASN A 1 278 ? 9.402 13.837 12.592 1.00 68.81 278 ASN A CA 1
ATOM 2288 C C . ASN A 1 278 ? 10.095 13.444 11.283 1.00 68.81 278 ASN A C 1
ATOM 2290 O O . ASN A 1 278 ? 11.315 13.529 11.210 1.00 68.81 278 ASN A O 1
ATOM 2294 N N . CYS A 1 279 ? 9.337 13.093 10.237 1.00 66.50 279 CYS A N 1
ATOM 2295 C CA . CYS A 1 279 ? 9.898 12.835 8.910 1.00 66.50 279 CYS A CA 1
ATOM 2296 C C . CYS A 1 279 ? 10.542 14.093 8.306 1.00 66.50 279 CYS A C 1
ATOM 2298 O O . CYS A 1 279 ? 11.581 14.001 7.663 1.00 66.50 279 CYS A O 1
ATOM 2300 N N . SER A 1 280 ? 9.981 15.278 8.569 1.00 64.75 280 SER A N 1
ATOM 2301 C CA . SER A 1 280 ? 10.586 16.558 8.167 1.00 64.75 280 SER A CA 1
ATOM 2302 C C . SER A 1 280 ? 11.895 16.875 8.899 1.00 64.75 280 SER A C 1
ATOM 2304 O O . SER A 1 280 ? 12.677 17.689 8.420 1.00 64.75 280 SER A O 1
ATOM 2306 N N . ASN A 1 281 ? 12.131 16.237 10.048 1.00 67.75 281 ASN A N 1
ATOM 2307 C CA . ASN A 1 281 ? 13.351 16.371 10.844 1.00 67.75 281 ASN A CA 1
ATOM 2308 C C . ASN A 1 281 ? 14.324 15.205 10.628 1.00 67.75 281 ASN A C 1
ATOM 2310 O O . ASN A 1 281 ? 15.314 15.110 11.353 1.00 67.75 281 ASN A O 1
ATOM 2314 N N . LEU A 1 282 ? 14.046 14.301 9.679 1.00 64.19 282 LEU A N 1
ATOM 2315 C CA . LEU A 1 282 ? 15.035 13.308 9.274 1.00 64.19 282 LEU A CA 1
ATOM 2316 C C . LEU A 1 282 ? 16.282 14.058 8.796 1.00 64.19 282 LEU A C 1
ATOM 2318 O O . LEU A 1 282 ? 16.158 15.100 8.138 1.00 64.19 282 LEU A O 1
ATOM 2322 N N . GLY A 1 283 ? 17.456 13.565 9.203 1.00 63.38 283 GLY A N 1
ATOM 2323 C CA . GLY A 1 283 ? 18.742 14.202 8.938 1.00 63.38 283 GLY A CA 1
ATOM 2324 C C . GLY A 1 283 ? 18.971 14.459 7.448 1.00 63.38 283 GLY A C 1
ATOM 2325 O O . GLY A 1 283 ? 18.240 13.954 6.590 1.00 63.38 283 GLY A O 1
ATOM 2326 N N . LEU A 1 284 ? 19.972 15.283 7.132 1.00 62.44 284 LEU A N 1
ATOM 2327 C CA . LEU A 1 284 ? 20.278 15.679 5.751 1.00 62.44 284 LEU A CA 1
ATOM 2328 C C . LEU A 1 284 ? 20.485 14.469 4.828 1.00 62.44 284 LEU A C 1
ATOM 2330 O O . LEU A 1 284 ? 20.146 14.542 3.652 1.00 62.44 284 LEU A O 1
ATOM 2334 N N . GLU A 1 285 ? 20.924 13.337 5.378 1.00 55.69 285 GLU A N 1
ATOM 2335 C CA . GLU A 1 285 ? 21.056 12.052 4.691 1.00 55.69 285 GLU A CA 1
ATOM 2336 C C . GLU A 1 285 ? 19.733 11.532 4.077 1.00 55.69 285 GLU A C 1
ATOM 2338 O O . GLU A 1 285 ? 19.747 10.804 3.088 1.00 55.69 285 GLU A O 1
ATOM 2343 N N . TYR A 1 286 ? 18.575 11.961 4.596 1.00 57.94 286 TYR A N 1
ATOM 2344 C CA . TYR A 1 286 ? 17.241 11.674 4.044 1.00 57.94 286 TYR A CA 1
ATOM 2345 C C . TYR A 1 286 ? 16.657 12.846 3.232 1.00 57.94 286 TYR A C 1
ATOM 2347 O O . TYR A 1 286 ? 15.671 12.675 2.504 1.00 57.94 286 TYR A O 1
ATOM 2355 N N . GLN A 1 287 ? 17.249 14.041 3.337 1.00 58.00 287 GLN A N 1
ATOM 2356 C CA . GLN A 1 287 ? 16.865 15.248 2.602 1.00 58.00 287 GLN A CA 1
ATOM 2357 C C . GLN A 1 287 ? 17.755 15.420 1.367 1.00 58.00 287 GLN A C 1
ATOM 2359 O O . GLN A 1 287 ? 18.589 16.311 1.320 1.00 58.00 287 GLN A O 1
ATOM 2364 N N . VAL A 1 288 ? 17.556 14.577 0.347 1.00 54.97 288 VAL A N 1
ATOM 2365 C CA . VAL A 1 288 ? 18.274 14.659 -0.945 1.00 54.97 288 VAL A CA 1
ATOM 2366 C C . VAL A 1 288 ? 19.783 14.830 -0.734 1.00 54.97 288 VAL A C 1
ATOM 2368 O O . VAL A 1 288 ? 20.380 15.844 -1.097 1.00 54.97 288 VAL A O 1
ATOM 2371 N N . ASP A 1 289 ? 20.404 13.824 -0.127 1.00 43.66 289 ASP A N 1
ATOM 2372 C CA . ASP A 1 289 ? 21.856 13.772 -0.056 1.00 43.66 289 ASP A CA 1
ATOM 2373 C C . ASP A 1 289 ? 22.439 13.475 -1.448 1.00 43.66 289 ASP A C 1
ATOM 2375 O O . ASP A 1 289 ? 21.927 12.655 -2.218 1.00 43.66 289 ASP A O 1
ATOM 2379 N N . LYS A 1 290 ? 23.542 14.150 -1.767 1.00 49.72 290 LYS A N 1
ATOM 2380 C CA . LYS A 1 290 ? 24.370 13.889 -2.945 1.00 49.72 290 LYS A CA 1
ATOM 2381 C C . LYS A 1 290 ? 24.951 12.463 -2.907 1.00 49.72 290 LYS A C 1
ATOM 2383 O O . LYS A 1 290 ? 25.153 11.883 -3.966 1.00 49.72 290 LYS A O 1
ATOM 2388 N N . SER A 1 291 ? 25.118 11.879 -1.716 1.00 47.09 291 SER A N 1
ATOM 2389 C CA . SER A 1 291 ? 25.499 10.468 -1.532 1.00 47.09 291 SER A CA 1
ATOM 2390 C C . SER A 1 291 ? 24.362 9.487 -1.871 1.00 47.09 291 SER A C 1
ATOM 2392 O O . SER A 1 291 ? 24.597 8.433 -2.455 1.00 47.09 291 SER A O 1
ATOM 2394 N N . MET A 1 292 ? 23.102 9.855 -1.603 1.00 43.78 292 MET A N 1
ATOM 2395 C CA . MET A 1 292 ? 21.926 9.061 -1.985 1.00 43.78 292 MET A CA 1
ATOM 2396 C C . MET A 1 292 ? 21.733 9.048 -3.508 1.00 43.78 292 MET A C 1
ATOM 2398 O O . MET A 1 292 ? 21.175 8.100 -4.056 1.00 43.78 292 MET A O 1
ATOM 2402 N N . LYS A 1 293 ? 22.216 10.097 -4.189 1.00 47.59 293 LYS A N 1
ATOM 2403 C CA . LYS A 1 293 ? 22.379 10.147 -5.647 1.00 47.59 293 LYS A CA 1
ATOM 2404 C C . LYS A 1 293 ? 23.343 9.060 -6.120 1.00 47.59 293 LYS A C 1
ATOM 2406 O O . LYS A 1 293 ? 22.932 8.218 -6.901 1.00 47.59 293 LYS A O 1
ATOM 2411 N N . GLU A 1 294 ? 24.568 9.032 -5.595 1.00 48.66 294 GLU A N 1
ATOM 2412 C CA . GLU A 1 294 ? 25.564 8.006 -5.941 1.00 48.66 294 GLU A CA 1
ATOM 2413 C C . GLU A 1 294 ? 25.060 6.591 -5.625 1.00 48.66 294 GLU A C 1
ATOM 2415 O O . GLU A 1 294 ? 25.189 5.701 -6.457 1.00 48.66 294 GLU A O 1
ATOM 2420 N N . TRP A 1 295 ? 24.383 6.385 -4.494 1.00 53.19 295 TRP A N 1
ATOM 2421 C CA . TRP A 1 295 ? 23.833 5.077 -4.130 1.00 53.19 295 TRP A CA 1
ATOM 2422 C C . TRP A 1 295 ? 22.699 4.600 -5.055 1.00 53.19 295 TRP A C 1
ATOM 2424 O O . TRP A 1 295 ? 22.666 3.429 -5.426 1.00 53.19 295 TRP A O 1
ATOM 2434 N N . LEU A 1 296 ? 21.794 5.495 -5.470 1.00 46.69 296 LEU A N 1
ATOM 2435 C CA . LEU A 1 296 ? 20.734 5.152 -6.426 1.00 46.69 296 LEU A CA 1
ATOM 2436 C C . LEU A 1 296 ? 21.268 4.916 -7.836 1.00 46.69 296 LEU A C 1
ATOM 2438 O O . LEU A 1 296 ? 20.761 4.028 -8.509 1.00 46.69 296 LEU A O 1
ATOM 2442 N N . ILE A 1 297 ? 22.309 5.646 -8.242 1.00 48.56 297 ILE A N 1
ATOM 2443 C CA . ILE A 1 297 ? 23.016 5.416 -9.508 1.00 48.56 297 ILE A CA 1
ATOM 2444 C C . ILE A 1 297 ? 23.623 4.005 -9.535 1.00 48.56 297 ILE A C 1
ATOM 2446 O O . ILE A 1 297 ? 23.521 3.318 -10.542 1.00 48.56 297 ILE A O 1
ATOM 2450 N N . HIS A 1 298 ? 24.211 3.537 -8.427 1.00 50.53 298 HIS A N 1
ATOM 2451 C CA . HIS A 1 298 ? 24.940 2.259 -8.399 1.00 50.53 298 HIS A CA 1
ATOM 2452 C C . HIS A 1 298 ? 24.050 1.010 -8.253 1.00 50.53 298 HIS A C 1
ATOM 2454 O O . HIS A 1 298 ? 24.533 -0.093 -8.492 1.00 50.53 298 HIS A O 1
ATOM 2460 N N . ARG A 1 299 ? 22.776 1.141 -7.849 1.00 49.97 299 ARG A N 1
ATOM 2461 C CA . ARG A 1 299 ? 21.820 0.009 -7.760 1.00 49.97 299 ARG A CA 1
ATOM 2462 C C . ARG A 1 299 ? 20.728 0.023 -8.828 1.00 49.97 299 ARG A C 1
ATOM 2464 O O . ARG A 1 299 ? 19.872 -0.861 -8.839 1.00 49.97 299 ARG A O 1
ATOM 2471 N N . HIS A 1 300 ? 20.741 1.010 -9.716 1.00 44.44 300 HIS A N 1
ATOM 2472 C CA . HIS A 1 300 ? 19.812 1.070 -10.829 1.00 44.44 300 HIS A CA 1
ATOM 2473 C C . HIS A 1 300 ? 20.325 0.200 -11.980 1.00 44.44 300 HIS A C 1
ATOM 2475 O O . HIS A 1 300 ? 21.156 0.639 -12.766 1.00 44.44 300 HIS A O 1
ATOM 2481 N N . VAL A 1 301 ? 19.814 -1.026 -12.101 1.00 49.59 301 VAL A N 1
ATOM 2482 C CA . VAL A 1 301 ? 20.069 -1.857 -13.285 1.00 49.59 301 VAL A CA 1
ATOM 2483 C C . VAL A 1 301 ? 19.080 -1.432 -14.366 1.00 49.59 301 VAL A C 1
ATOM 2485 O O . VAL A 1 301 ? 17.883 -1.721 -14.291 1.00 49.59 301 VAL A O 1
ATOM 2488 N N . SER A 1 302 ? 19.565 -0.682 -15.355 1.00 47.50 302 SER A N 1
ATOM 2489 C CA . SER A 1 302 ? 18.776 -0.394 -16.550 1.00 47.50 302 SER A CA 1
ATOM 2490 C C . SER A 1 302 ? 18.679 -1.668 -17.386 1.00 47.50 302 SER A C 1
ATOM 2492 O O . SER A 1 302 ? 19.697 -2.257 -17.737 1.00 47.50 302 SER A O 1
ATOM 2494 N N . ILE A 1 303 ? 17.463 -2.087 -17.748 1.00 48.34 303 ILE A N 1
ATOM 2495 C CA . ILE A 1 303 ? 17.234 -3.293 -18.571 1.00 48.34 303 ILE A CA 1
ATOM 2496 C C . ILE A 1 303 ? 17.959 -3.182 -19.929 1.00 48.34 303 ILE A C 1
ATOM 2498 O O . ILE A 1 303 ? 18.315 -4.184 -20.537 1.00 48.34 303 ILE A O 1
ATOM 2502 N N . HIS A 1 304 ? 18.247 -1.959 -20.383 1.00 47.97 304 HIS A N 1
ATOM 2503 C CA . HIS A 1 304 ? 18.987 -1.697 -21.617 1.00 47.97 304 HIS A CA 1
ATOM 2504 C C . HIS A 1 304 ? 20.501 -1.960 -21.544 1.00 47.97 304 HIS A C 1
ATOM 2506 O O . HIS A 1 304 ? 21.156 -1.872 -22.576 1.00 47.97 304 HIS A O 1
ATOM 2512 N N . GLU A 1 305 ? 21.059 -2.273 -20.372 1.00 42.28 305 GLU A N 1
ATOM 2513 C CA . GLU A 1 305 ? 22.495 -2.554 -20.207 1.00 42.28 305 GLU A CA 1
ATOM 2514 C C . GLU A 1 305 ? 22.822 -4.059 -20.151 1.00 42.28 305 GLU A C 1
ATOM 2516 O O . GLU A 1 305 ? 23.994 -4.420 -20.095 1.00 42.28 305 GLU A O 1
ATOM 2521 N N . VAL A 1 306 ? 21.811 -4.940 -20.194 1.00 41.03 306 VAL A N 1
ATOM 2522 C CA . VAL A 1 306 ? 21.964 -6.403 -20.013 1.00 41.03 306 VAL A CA 1
ATOM 2523 C C . VAL A 1 306 ? 21.666 -7.205 -21.300 1.00 41.03 306 VAL A C 1
ATOM 2525 O O . VAL A 1 306 ? 21.639 -8.432 -21.284 1.00 41.03 306 VAL A O 1
ATOM 2528 N N . THR A 1 307 ? 21.467 -6.533 -22.438 1.00 36.81 307 THR A N 1
ATOM 2529 C CA . THR A 1 307 ? 21.286 -7.151 -23.773 1.00 36.81 307 THR A CA 1
ATOM 2530 C C . THR A 1 307 ? 22.358 -6.697 -24.740 1.00 36.81 307 THR A C 1
ATOM 2532 O O . THR A 1 307 ? 22.885 -7.552 -25.483 1.00 36.81 307 THR A O 1
#